Protein AF-A0A955UKP1-F1 (afdb_monomer)

Secondary structure (DSSP, 8-state):
--TTHHHHGGG----S----TT-EEEEEEEEEETTEEEEEEEEEEEEEEE--GGG-EEEEEEEETTEEEEEEEETT-TTEEEEEEEE--B-S-SB-GGGGT--GGGGPPB------TTSS-HHHHHHHHHHHTSS------------------THHHHHHHHHHHHHHHHHHHHHHHHHHHHHHHHHHHHHHHHHHHHHHHHHHHHTTS----PPP-

Radius of gyration: 32.39 Å; Cα contacts (8 Å, |Δi|>4): 202; chains: 1; bounding box: 98×54×86 Å

Foldseek 3Di:
DDPCPVVLVVLDDDQADDAAQFFWKWWFFWDDDDPDIDTDIDTAGFQAWDDDGQQTKIKGWDQDPNDIDIDIDRPSDPRTDYMDTPAHFDDPDNGRPVLVVDDDPRNDGDRPPPPCVPVDDPVNVVVVVVVVVPPPDDDDDDDDDDDDDDDDDPPVPVVVVVVVVVVVVVVVVVVVVVVVVVVVVVVVVVVVVVVVVVVVVVVVVVVVPPDDDDDDD

Structure (mmCIF, N/CA/C/O backbone):
data_AF-A0A955UKP1-F1
#
_entry.id   AF-A0A955UKP1-F1
#
loop_
_atom_site.group_PDB
_atom_site.id
_atom_site.type_symbol
_atom_site.label_atom_id
_atom_site.label_alt_id
_atom_site.label_comp_id
_atom_site.label_asym_id
_atom_site.label_entity_id
_atom_site.label_seq_id
_atom_site.pdbx_PDB_ins_code
_atom_site.Cartn_x
_atom_site.Cartn_y
_atom_site.Cartn_z
_atom_site.occupancy
_atom_site.B_iso_or_equiv
_atom_site.auth_seq_id
_atom_site.auth_comp_id
_atom_site.auth_asym_id
_atom_site.auth_atom_id
_atom_site.pdbx_PDB_model_num
ATOM 1 N N . MET A 1 1 ? -13.042 23.967 -5.871 1.00 70.56 1 MET A N 1
ATOM 2 C CA . MET A 1 1 ? -13.182 23.662 -4.432 1.00 70.56 1 MET A CA 1
ATOM 3 C C . MET A 1 1 ? -14.415 22.808 -4.249 1.00 70.56 1 MET A C 1
ATOM 5 O O . MET A 1 1 ? -15.420 23.091 -4.891 1.00 70.56 1 MET A O 1
ATOM 9 N N . ARG A 1 2 ? -14.327 21.748 -3.449 1.00 79.25 2 ARG A N 1
ATOM 10 C CA . ARG A 1 2 ? -15.505 20.997 -3.011 1.00 79.25 2 ARG A CA 1
ATOM 11 C C . ARG A 1 2 ? -16.071 21.690 -1.779 1.00 79.25 2 ARG A C 1
ATOM 13 O O . ARG A 1 2 ? -15.340 22.280 -0.990 1.00 79.25 2 ARG A O 1
ATOM 20 N N . THR A 1 3 ? -17.380 21.604 -1.612 1.00 84.94 3 THR A N 1
ATOM 21 C CA . THR A 1 3 ? -18.120 22.251 -0.521 1.00 84.94 3 THR A CA 1
ATOM 22 C C . THR A 1 3 ? -17.642 21.838 0.872 1.00 84.94 3 THR A C 1
ATOM 24 O O . THR A 1 3 ? -17.753 22.635 1.789 1.00 84.94 3 THR A O 1
ATOM 27 N N . LEU A 1 4 ? -17.065 20.642 1.035 1.00 85.69 4 LEU A N 1
ATOM 28 C CA . LEU A 1 4 ? -16.613 20.104 2.327 1.00 85.69 4 LEU A CA 1
ATOM 29 C C . LEU A 1 4 ? -15.111 20.291 2.605 1.00 85.69 4 LEU A C 1
ATOM 31 O O . LEU A 1 4 ? -14.623 19.852 3.645 1.00 85.69 4 LEU A O 1
ATOM 35 N N . ASP A 1 5 ? -14.372 20.968 1.719 1.00 85.06 5 ASP A N 1
ATOM 36 C CA . ASP A 1 5 ? -12.911 21.097 1.830 1.00 85.06 5 ASP A CA 1
ATOM 37 C C . ASP A 1 5 ? -12.463 21.762 3.149 1.00 85.06 5 ASP A C 1
ATOM 39 O O . ASP A 1 5 ? -11.354 21.511 3.616 1.00 85.06 5 ASP A O 1
ATOM 43 N N . PHE A 1 6 ? -13.289 22.624 3.753 1.00 85.00 6 PHE A N 1
ATOM 44 C CA . PHE A 1 6 ? -12.950 23.310 5.005 1.00 85.00 6 PHE A CA 1
ATOM 45 C C . PHE A 1 6 ? -12.946 22.367 6.216 1.00 85.00 6 PHE A C 1
ATOM 47 O O . PHE A 1 6 ? -12.056 22.479 7.051 1.00 85.00 6 PHE A O 1
ATOM 54 N N . VAL A 1 7 ? -13.863 21.395 6.260 1.00 87.44 7 VAL A N 1
ATOM 55 C CA . VAL A 1 7 ? -13.925 20.372 7.320 1.00 87.44 7 VAL A CA 1
ATOM 56 C C . VAL A 1 7 ? -12.880 19.284 7.083 1.00 87.44 7 VAL A C 1
ATOM 58 O O . VAL A 1 7 ? -12.210 18.829 8.006 1.00 87.44 7 VAL A O 1
ATOM 61 N N . GLU A 1 8 ? -12.692 18.869 5.825 1.00 85.75 8 GLU A N 1
ATOM 62 C CA . GLU A 1 8 ? -11.767 17.781 5.485 1.00 85.75 8 GLU A CA 1
ATOM 63 C C . GLU A 1 8 ? -10.308 18.094 5.854 1.00 85.75 8 GLU A C 1
ATOM 65 O O . GLU A 1 8 ? -9.549 17.185 6.200 1.00 85.75 8 GLU A O 1
ATOM 70 N N . LYS A 1 9 ? -9.912 19.374 5.812 1.00 84.62 9 LYS A N 1
ATOM 71 C CA . LYS A 1 9 ? -8.551 19.835 6.135 1.00 84.62 9 LYS A CA 1
ATOM 72 C C . LYS A 1 9 ? -8.111 19.505 7.555 1.00 84.62 9 LYS A C 1
ATOM 74 O O . LYS A 1 9 ? -6.939 19.196 7.740 1.00 84.62 9 LYS A O 1
ATOM 79 N N . GLU A 1 10 ? -9.020 19.527 8.523 1.00 85.69 10 GLU A N 1
ATOM 80 C CA . GLU A 1 10 ? -8.692 19.242 9.926 1.00 85.69 10 GLU A CA 1
ATOM 81 C C . GLU A 1 10 ? -8.365 17.762 10.152 1.00 85.69 10 GLU A C 1
ATOM 83 O O . GLU A 1 10 ? -7.543 17.414 10.994 1.00 85.69 10 GLU A O 1
ATOM 88 N N . SER A 1 11 ? -8.967 16.877 9.355 1.00 85.00 11 SER A N 1
ATOM 89 C CA . SER A 1 11 ? -8.776 15.424 9.453 1.00 85.00 11 SER A CA 1
ATOM 90 C C . SER A 1 11 ? -7.656 14.889 8.548 1.00 85.00 11 SER A C 1
ATOM 92 O O . SER A 1 11 ? -7.366 13.690 8.543 1.00 85.00 11 SER A O 1
ATOM 94 N N . LEU A 1 12 ? -7.029 15.751 7.742 1.00 85.94 12 LEU A N 1
ATOM 95 C CA . LEU A 1 12 ? -5.985 15.370 6.794 1.00 85.94 12 LEU A CA 1
ATOM 96 C C . LEU A 1 12 ? -4.631 15.213 7.493 1.00 85.94 12 LEU A C 1
ATOM 98 O O . LEU A 1 12 ? -3.973 16.177 7.876 1.00 85.94 12 LEU A O 1
ATOM 102 N N . ARG A 1 13 ? -4.180 13.964 7.584 1.00 84.94 13 ARG A N 1
ATOM 103 C CA . ARG A 1 13 ? -2.856 13.596 8.087 1.00 84.94 13 ARG A CA 1
ATOM 104 C C . ARG A 1 13 ? -1.781 13.704 6.994 1.00 84.94 13 ARG A C 1
ATOM 106 O O . ARG A 1 13 ? -2.052 13.423 5.828 1.00 84.94 13 ARG A O 1
ATOM 113 N N . ARG A 1 14 ? -0.555 14.101 7.367 1.00 81.81 14 ARG A N 1
ATOM 114 C CA . ARG A 1 14 ? 0.598 14.287 6.448 1.00 81.81 14 ARG A CA 1
ATOM 115 C C . ARG A 1 14 ? 1.840 13.471 6.826 1.00 81.81 14 ARG A C 1
ATOM 117 O O . ARG A 1 14 ? 2.890 13.641 6.223 1.00 81.81 14 ARG A O 1
ATOM 124 N N . ASP A 1 15 ? 1.727 12.587 7.810 1.00 86.38 15 ASP A N 1
ATOM 125 C CA . ASP A 1 15 ? 2.834 11.787 8.348 1.00 86.38 15 ASP A CA 1
ATOM 126 C C . ASP A 1 15 ? 3.187 10.554 7.496 1.00 86.38 15 ASP A C 1
ATOM 128 O O . ASP A 1 15 ? 4.206 9.900 7.716 1.00 86.38 15 ASP A O 1
ATOM 132 N N . LEU A 1 16 ? 2.351 10.217 6.514 1.00 85.50 16 LEU A N 1
ATOM 133 C CA . LEU A 1 16 ? 2.515 9.023 5.691 1.00 85.50 16 LEU A CA 1
ATOM 134 C C . LEU A 1 16 ? 3.437 9.293 4.493 1.00 85.50 16 LEU A C 1
ATOM 136 O O . LEU A 1 16 ? 3.241 10.278 3.778 1.00 85.50 16 LEU A O 1
ATOM 140 N N . PRO A 1 17 ? 4.399 8.398 4.200 1.00 89.56 17 PRO A N 1
ATOM 141 C CA . PRO A 1 17 ? 5.274 8.574 3.051 1.00 89.56 17 PRO A CA 1
ATOM 142 C C . PRO A 1 17 ? 4.494 8.439 1.734 1.00 89.56 17 PRO A C 1
ATOM 144 O O . PRO A 1 17 ? 3.533 7.667 1.649 1.00 89.56 17 PRO A O 1
ATOM 147 N N . PRO A 1 18 ? 4.933 9.110 0.657 1.00 89.94 18 PRO A N 1
ATOM 148 C CA . PRO A 1 18 ? 4.313 8.963 -0.650 1.00 89.94 18 PRO A CA 1
ATOM 149 C C . PRO A 1 18 ? 4.648 7.588 -1.251 1.00 89.94 18 PRO A C 1
ATOM 151 O O . PRO A 1 18 ? 5.722 7.377 -1.812 1.00 89.94 18 PRO A O 1
ATOM 154 N N . PHE A 1 19 ? 3.713 6.642 -1.165 1.00 92.75 19 PHE A N 1
ATOM 155 C CA . PHE A 1 19 ?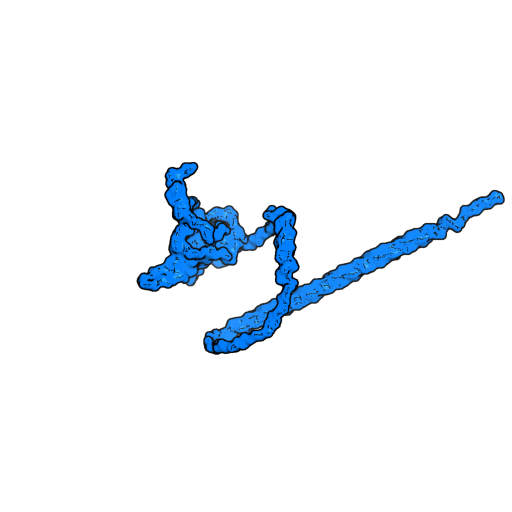 3.771 5.360 -1.883 1.00 92.75 19 PHE A CA 1
ATOM 156 C C . PHE A 1 19 ? 2.885 5.388 -3.133 1.00 92.75 19 PHE A C 1
ATOM 158 O O . PHE A 1 19 ? 2.120 6.330 -3.340 1.00 92.75 19 PHE A O 1
ATOM 165 N N . LYS A 1 20 ? 2.977 4.379 -3.998 1.00 93.00 20 LYS A N 1
ATOM 166 C CA . LYS A 1 20 ? 2.145 4.219 -5.200 1.00 93.00 20 LYS A CA 1
ATOM 167 C C . LYS A 1 20 ? 1.600 2.795 -5.306 1.00 93.00 20 LYS A C 1
ATOM 169 O O . LYS A 1 20 ? 1.971 1.889 -4.562 1.00 93.00 20 LYS A O 1
ATOM 174 N N . VAL A 1 21 ? 0.666 2.603 -6.234 1.00 94.88 21 VAL A N 1
ATOM 175 C CA . VAL A 1 21 ? 0.197 1.261 -6.601 1.00 94.88 21 VAL A CA 1
ATOM 176 C C . VAL A 1 21 ? 1.370 0.484 -7.200 1.00 94.88 21 VAL A C 1
ATOM 178 O O . VAL A 1 21 ? 2.103 1.027 -8.019 1.00 94.88 21 VAL A O 1
ATOM 181 N N . GLY A 1 22 ? 1.540 -0.771 -6.787 1.00 94.12 22 GLY A N 1
ATOM 182 C CA . GLY A 1 22 ? 2.691 -1.606 -7.137 1.00 94.12 22 GLY A CA 1
ATOM 183 C C . GLY A 1 22 ? 3.778 -1.656 -6.065 1.00 94.12 22 GLY A C 1
ATOM 184 O O . GLY A 1 22 ? 4.578 -2.590 -6.078 1.00 94.12 22 GLY A O 1
ATOM 185 N N . ASP A 1 23 ? 3.779 -0.732 -5.104 1.00 94.31 23 ASP A N 1
ATOM 186 C CA . ASP A 1 23 ? 4.733 -0.767 -3.999 1.00 94.31 23 ASP A CA 1
ATOM 187 C C . ASP A 1 23 ? 4.365 -1.845 -2.974 1.00 94.31 23 ASP A C 1
ATOM 189 O O . ASP A 1 23 ? 3.194 -2.146 -2.728 1.00 94.31 23 ASP A O 1
ATOM 193 N N . THR A 1 24 ? 5.388 -2.432 -2.358 1.00 95.19 24 THR A N 1
ATOM 194 C CA . THR A 1 24 ? 5.237 -3.318 -1.204 1.00 95.19 24 THR A CA 1
ATOM 195 C C . THR A 1 24 ? 5.382 -2.497 0.065 1.00 95.19 24 THR A C 1
ATOM 197 O O . THR A 1 24 ? 6.443 -1.923 0.322 1.00 95.19 24 THR A O 1
ATOM 200 N N . VAL A 1 25 ? 4.328 -2.471 0.871 1.00 96.19 25 VAL A N 1
ATOM 201 C CA . VAL A 1 25 ? 4.240 -1.675 2.096 1.00 96.19 25 VAL A CA 1
ATOM 202 C C . VAL A 1 25 ? 4.024 -2.569 3.311 1.00 96.19 25 VAL A C 1
ATOM 204 O O . VAL A 1 25 ? 3.369 -3.608 3.219 1.00 96.19 25 VAL A O 1
ATOM 207 N N . ALA A 1 26 ? 4.571 -2.163 4.451 1.00 96.75 26 ALA A N 1
ATOM 208 C CA . ALA A 1 26 ? 4.246 -2.696 5.765 1.00 96.75 26 ALA A CA 1
ATOM 209 C C . ALA A 1 26 ? 3.391 -1.668 6.511 1.00 96.75 26 ALA A C 1
ATOM 211 O O . ALA A 1 26 ? 3.854 -0.575 6.832 1.00 96.75 26 ALA A O 1
ATOM 212 N N . VAL A 1 27 ? 2.126 -2.011 6.744 1.00 96.62 27 VAL A N 1
ATOM 213 C CA . VAL A 1 27 ? 1.153 -1.160 7.434 1.00 96.62 27 VAL A CA 1
ATOM 214 C C . VAL A 1 27 ? 1.088 -1.580 8.896 1.00 96.62 27 VAL A C 1
ATOM 216 O O . VAL A 1 27 ? 0.760 -2.727 9.192 1.00 96.62 27 VAL A O 1
ATOM 219 N N . HIS A 1 28 ? 1.385 -0.660 9.806 1.00 96.12 28 HIS A N 1
ATOM 220 C CA . HIS A 1 28 ? 1.280 -0.863 11.247 1.00 96.12 28 HIS A CA 1
ATOM 221 C C . HIS A 1 28 ? -0.112 -0.434 11.701 1.00 96.12 28 HIS A C 1
ATOM 223 O O . HIS A 1 28 ? -0.441 0.754 11.672 1.00 96.12 28 HIS A O 1
ATOM 229 N N . VAL A 1 29 ? -0.929 -1.405 12.097 1.00 95.62 29 VAL A N 1
ATOM 230 C CA . VAL A 1 29 ? -2.324 -1.200 12.494 1.00 95.62 29 VAL A CA 1
ATOM 231 C C . VAL A 1 29 ? -2.455 -1.428 13.992 1.00 95.62 29 VAL A C 1
ATOM 233 O O . VAL A 1 29 ? -2.041 -2.472 14.492 1.00 95.62 29 VAL A O 1
ATOM 236 N N . LYS A 1 30 ? -3.054 -0.474 14.702 1.00 94.56 30 LYS A N 1
ATOM 237 C CA . LYS A 1 30 ? -3.470 -0.657 16.095 1.00 94.56 30 LYS A CA 1
ATOM 238 C C . LYS A 1 30 ? -4.705 -1.547 16.124 1.00 94.56 30 LYS A C 1
ATOM 240 O O . LYS A 1 30 ? -5.722 -1.217 15.516 1.00 94.56 30 LYS A O 1
ATOM 245 N N . VAL A 1 31 ? -4.599 -2.680 16.805 1.00 93.50 31 VAL A N 1
ATOM 246 C CA . VAL A 1 31 ? -5.701 -3.617 17.019 1.00 93.50 31 VAL A CA 1
ATOM 247 C C . VAL A 1 31 ? -5.915 -3.737 18.522 1.00 93.50 31 VAL A C 1
ATOM 249 O O . VAL A 1 31 ? -4.971 -4.015 19.263 1.00 93.50 31 VAL A O 1
ATOM 252 N N . ARG A 1 32 ? -7.154 -3.509 18.958 1.00 92.62 32 ARG A N 1
ATOM 253 C CA . ARG A 1 32 ? -7.581 -3.676 20.346 1.00 92.62 32 ARG A CA 1
ATOM 254 C C . ARG A 1 32 ? -8.296 -5.016 20.481 1.00 92.62 32 ARG A C 1
ATOM 256 O O . ARG A 1 32 ? -9.297 -5.248 19.808 1.00 92.62 32 ARG A O 1
ATOM 263 N N . GLU A 1 33 ? -7.765 -5.897 21.317 1.00 90.25 33 GLU A N 1
ATOM 264 C CA . GLU A 1 33 ? -8.335 -7.212 21.625 1.00 90.25 33 GLU A CA 1
ATOM 265 C C . GLU A 1 33 ? -8.713 -7.205 23.110 1.00 90.25 33 GLU A C 1
ATOM 267 O O . GLU A 1 33 ? -7.864 -7.389 23.983 1.00 90.25 33 GLU A O 1
ATOM 272 N N . GLY A 1 34 ? -9.982 -6.897 23.398 1.00 91.88 34 GLY A N 1
ATOM 273 C CA . GLY A 1 34 ? -10.459 -6.646 24.761 1.00 91.88 34 GLY A CA 1
ATOM 274 C C . GLY A 1 34 ? -9.817 -5.393 25.367 1.00 91.88 34 GLY A C 1
ATOM 275 O O . GLY A 1 34 ? -9.965 -4.287 24.835 1.00 91.88 34 GLY A O 1
ATOM 276 N N . ASP A 1 35 ? -9.073 -5.581 26.456 1.00 92.69 35 ASP A N 1
ATOM 277 C CA . ASP A 1 35 ? -8.411 -4.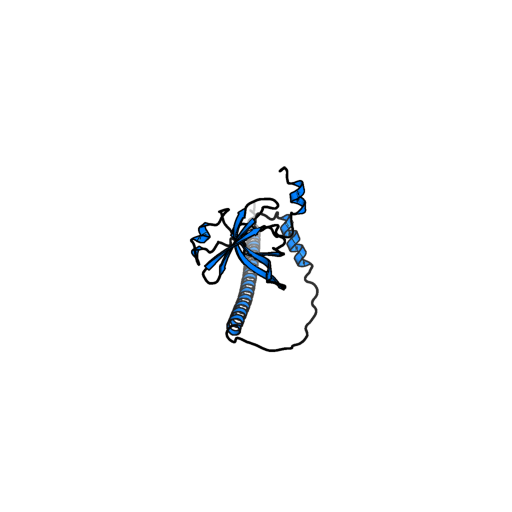497 27.195 1.00 92.69 35 ASP A CA 1
ATOM 278 C C . ASP A 1 35 ? -6.964 -4.241 26.755 1.00 92.69 35 ASP A C 1
ATOM 280 O O . ASP A 1 35 ? -6.357 -3.259 27.175 1.00 92.69 35 ASP A O 1
ATOM 284 N N . LYS A 1 36 ? -6.390 -5.099 25.898 1.00 93.44 36 LYS A N 1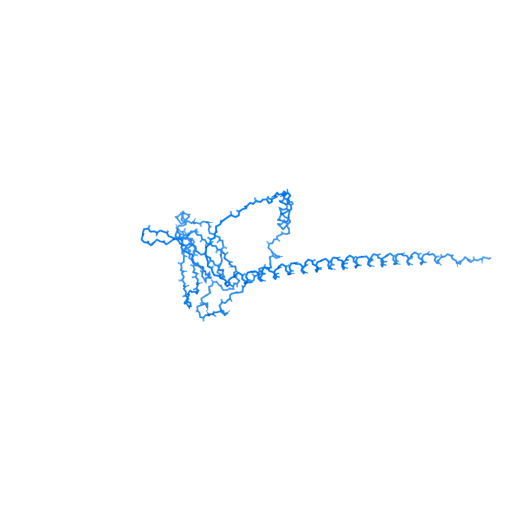
ATOM 285 C CA . LYS A 1 36 ? -5.013 -4.940 25.409 1.00 93.44 36 LYS A CA 1
ATOM 286 C C . LYS A 1 36 ? -4.982 -4.375 23.996 1.00 93.44 36 LYS A C 1
ATOM 288 O O . LYS A 1 36 ? -5.687 -4.832 23.096 1.00 93.44 36 LYS A O 1
ATOM 293 N N . GLU A 1 37 ? -4.088 -3.415 23.791 1.00 93.69 37 GLU A N 1
ATOM 294 C CA . GLU A 1 37 ? -3.770 -2.870 22.476 1.00 93.69 37 GLU A CA 1
ATOM 295 C C . GLU A 1 37 ? -2.435 -3.429 21.986 1.00 93.69 37 GLU A C 1
ATOM 297 O O . GLU A 1 37 ? -1.452 -3.492 22.726 1.00 93.69 37 GLU A O 1
ATOM 302 N N . ARG A 1 38 ? -2.395 -3.842 20.717 1.00 94.19 38 ARG A N 1
ATOM 303 C CA . ARG A 1 38 ? -1.168 -4.281 20.048 1.00 94.19 38 ARG A CA 1
ATOM 304 C C . ARG A 1 38 ? -1.069 -3.707 18.646 1.00 94.19 38 ARG A C 1
ATOM 306 O O . ARG A 1 38 ? -2.071 -3.413 17.995 1.00 94.19 38 ARG A O 1
ATOM 313 N N . ILE A 1 39 ? 0.159 -3.594 18.155 1.00 94.62 39 ILE A N 1
ATOM 314 C CA . ILE A 1 39 ? 0.425 -3.174 16.781 1.00 94.62 39 ILE A CA 1
ATOM 315 C C . ILE A 1 39 ? 0.586 -4.425 15.920 1.00 94.62 39 ILE A C 1
ATOM 317 O O . ILE A 1 39 ? 1.563 -5.161 16.041 1.00 94.62 39 ILE A O 1
ATOM 321 N N . GLN A 1 40 ? -0.374 -4.666 15.033 1.00 95.00 40 GLN A N 1
ATOM 322 C CA . GLN A 1 40 ? -0.288 -5.719 14.032 1.00 95.00 40 GLN A CA 1
ATOM 323 C C . GLN A 1 40 ? 0.300 -5.155 12.739 1.00 95.00 40 GLN A C 1
ATOM 325 O O . GLN A 1 40 ? -0.199 -4.176 12.184 1.00 95.00 40 GLN A O 1
ATOM 330 N N . VAL A 1 41 ? 1.338 -5.809 12.221 1.00 96.06 41 VAL A N 1
ATOM 331 C CA . VAL A 1 41 ? 1.961 -5.421 10.953 1.00 96.06 41 VAL A CA 1
ATOM 332 C C . VAL A 1 41 ? 1.354 -6.220 9.802 1.00 96.06 41 VAL A C 1
ATOM 334 O O . VAL A 1 41 ? 1.440 -7.448 9.751 1.00 96.06 41 VAL A O 1
ATOM 337 N N . PHE A 1 42 ? 0.764 -5.515 8.841 1.00 97.00 42 PHE A N 1
ATOM 338 C CA . PHE A 1 42 ? 0.255 -6.080 7.598 1.00 97.00 42 PHE A CA 1
ATOM 339 C C . PHE A 1 42 ? 1.170 -5.694 6.432 1.00 97.00 42 PHE A C 1
ATOM 341 O O . PHE A 1 42 ? 1.115 -4.577 5.920 1.00 97.00 42 PHE A O 1
ATOM 348 N N . GLN A 1 43 ? 2.027 -6.626 6.016 1.00 96.38 43 GLN A N 1
ATOM 349 C CA . GLN A 1 43 ? 2.957 -6.427 4.903 1.00 96.38 43 GLN A CA 1
ATOM 350 C C . GLN A 1 43 ? 2.426 -7.041 3.608 1.00 96.38 43 GLN A C 1
ATOM 352 O O . GLN A 1 43 ? 2.180 -8.244 3.558 1.00 96.38 43 GLN A O 1
ATOM 357 N N . GLY A 1 44 ? 2.319 -6.249 2.542 1.00 95.56 44 GLY A N 1
ATOM 358 C CA . GLY A 1 44 ? 1.881 -6.740 1.238 1.00 95.56 44 GLY A CA 1
ATOM 359 C C . GLY A 1 44 ? 1.997 -5.712 0.116 1.00 95.56 44 GLY A C 1
ATOM 360 O O . GLY A 1 44 ? 2.534 -4.623 0.294 1.00 95.56 44 GLY A O 1
ATOM 361 N N . LEU A 1 45 ? 1.491 -6.081 -1.057 1.00 95.69 45 LEU A N 1
ATOM 362 C CA . LEU A 1 45 ? 1.488 -5.255 -2.262 1.00 95.69 45 LEU A CA 1
ATOM 363 C C . LEU A 1 45 ? 0.277 -4.328 -2.298 1.00 95.69 45 LEU A C 1
ATOM 365 O O . LEU A 1 45 ? -0.856 -4.779 -2.134 1.00 95.69 45 LEU A O 1
ATOM 369 N N . VAL A 1 46 ? 0.495 -3.048 -2.587 1.00 96.94 46 VAL A N 1
ATOM 370 C CA . VAL A 1 46 ? -0.589 -2.094 -2.837 1.00 96.94 46 VAL A CA 1
ATOM 371 C C . VAL A 1 46 ? -1.164 -2.355 -4.227 1.00 96.94 46 VAL A C 1
ATOM 373 O O . VAL A 1 46 ? -0.517 -2.090 -5.238 1.00 96.94 46 VAL A O 1
ATOM 376 N N . ILE A 1 47 ? -2.398 -2.855 -4.293 1.00 96.88 47 ILE A N 1
ATOM 377 C CA . ILE A 1 47 ? -3.062 -3.197 -5.564 1.00 96.88 47 ILE A CA 1
ATOM 378 C C . ILE A 1 47 ? -3.943 -2.071 -6.102 1.00 96.88 47 ILE A C 1
ATOM 380 O O . ILE A 1 47 ? -4.259 -2.039 -7.292 1.00 96.88 47 ILE A O 1
ATOM 384 N N . ARG A 1 48 ? -4.382 -1.165 -5.227 1.00 96.50 48 ARG A N 1
ATOM 385 C CA . ARG A 1 48 ? -5.308 -0.082 -5.556 1.00 96.50 48 ARG A CA 1
ATOM 386 C C . ARG A 1 48 ? -5.117 1.061 -4.577 1.00 96.50 48 ARG A C 1
ATOM 388 O O . ARG A 1 48 ? -5.001 0.826 -3.379 1.00 96.50 48 ARG A O 1
ATOM 395 N N . ARG A 1 49 ? -5.226 2.283 -5.090 1.00 95.38 49 ARG A N 1
ATOM 396 C CA . ARG A 1 49 ? -5.565 3.470 -4.306 1.00 95.38 49 ARG A CA 1
ATOM 397 C C . ARG A 1 49 ? -6.761 4.170 -4.951 1.00 95.38 49 ARG A C 1
ATOM 399 O O . ARG A 1 49 ? -6.894 4.152 -6.176 1.00 95.38 49 ARG A O 1
ATOM 406 N N . ARG A 1 50 ? -7.705 4.658 -4.150 1.00 94.00 50 ARG A N 1
ATOM 407 C CA . ARG A 1 50 ? -8.946 5.301 -4.615 1.00 94.00 50 ARG A CA 1
ATOM 408 C C . ARG A 1 50 ? -9.312 6.456 -3.695 1.00 94.00 50 ARG A C 1
ATOM 410 O O . ARG A 1 50 ? -9.003 6.412 -2.511 1.00 94.00 50 ARG A O 1
ATOM 417 N N . GLY A 1 51 ? -10.108 7.376 -4.222 1.00 89.81 51 GLY A N 1
ATOM 418 C CA . GLY A 1 51 ? -10.606 8.509 -3.455 1.00 89.81 51 GLY A CA 1
ATOM 419 C C . GLY A 1 51 ? -9.598 9.649 -3.398 1.00 89.81 51 GLY A C 1
ATOM 420 O O . GLY A 1 51 ? -8.552 9.606 -4.041 1.00 89.81 51 GLY A O 1
ATOM 421 N N . ALA A 1 52 ? -9.979 10.680 -2.663 1.00 86.69 52 ALA A N 1
ATOM 422 C CA . ALA A 1 52 ? -9.200 11.878 -2.401 1.00 86.69 52 ALA A CA 1
ATOM 423 C C . ALA A 1 52 ? -9.664 12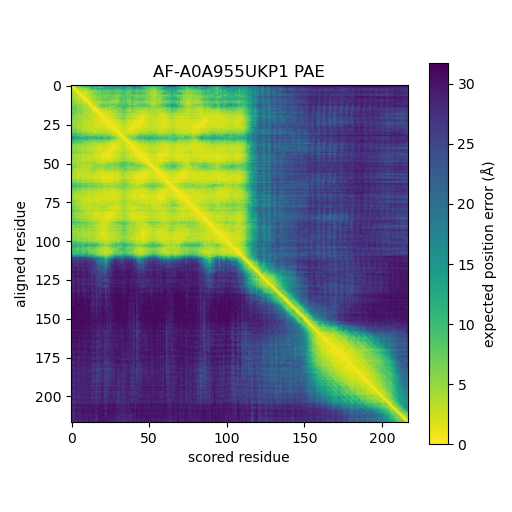.453 -1.055 1.00 86.69 52 ALA A C 1
ATOM 425 O O . ALA A 1 52 ? -10.771 12.134 -0.614 1.00 86.69 52 ALA A O 1
ATOM 426 N N . GLY A 1 53 ? -8.844 13.303 -0.438 1.00 86.94 53 GLY A N 1
ATOM 427 C CA . GLY A 1 53 ? -9.174 13.911 0.851 1.00 86.94 53 GLY A CA 1
ATOM 428 C C . GLY A 1 53 ? -9.252 12.867 1.965 1.00 86.94 53 GLY A C 1
ATOM 429 O O . GLY A 1 53 ? -8.453 11.930 2.014 1.00 86.94 53 GLY A O 1
ATOM 430 N N . VAL A 1 54 ? -10.240 12.997 2.845 1.00 89.31 54 VAL A N 1
ATOM 431 C CA . VAL A 1 54 ? -10.438 12.082 3.986 1.00 89.31 54 VAL A CA 1
ATOM 432 C C . VAL A 1 54 ? -10.902 10.689 3.536 1.00 89.31 54 VAL A C 1
ATOM 434 O O . VAL A 1 54 ? -10.558 9.681 4.150 1.00 89.31 54 VAL A O 1
ATOM 437 N N . GLY A 1 55 ? -11.622 10.610 2.412 1.00 89.81 55 GLY A N 1
ATOM 438 C CA . GLY A 1 55 ? -12.124 9.358 1.835 1.00 89.81 55 GLY A CA 1
ATOM 439 C C . GLY A 1 55 ? -11.096 8.566 1.017 1.00 89.81 55 GLY A C 1
ATOM 440 O O . GLY A 1 55 ? -11.465 7.611 0.323 1.00 89.81 55 GLY A O 1
ATOM 441 N N . GLU A 1 56 ? -9.821 8.964 1.027 1.00 93.00 56 GLU A N 1
ATOM 442 C CA . GLU A 1 56 ? -8.773 8.215 0.342 1.00 93.00 56 GLU A CA 1
ATOM 443 C C . GLU A 1 56 ? -8.527 6.867 1.033 1.00 93.00 56 GLU A C 1
ATOM 445 O O . GLU A 1 56 ? -8.331 6.774 2.244 1.00 93.00 56 GLU A O 1
ATOM 450 N N . THR A 1 57 ? -8.534 5.794 0.244 1.0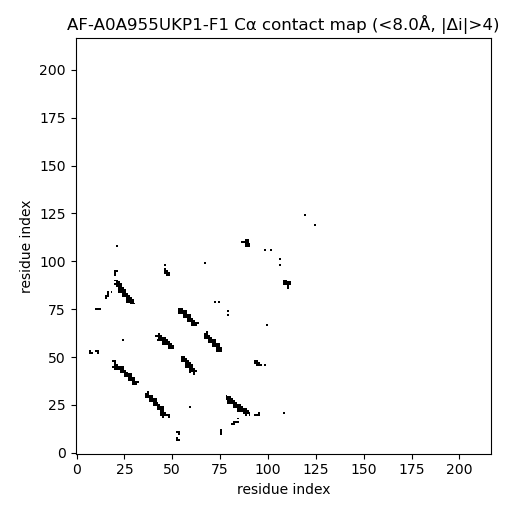0 95.50 57 THR A N 1
ATOM 451 C CA . THR A 1 57 ? -8.284 4.433 0.725 1.00 95.50 57 THR A CA 1
ATOM 452 C C . THR A 1 57 ? -7.314 3.711 -0.198 1.00 95.50 57 THR A C 1
ATOM 454 O O . THR A 1 57 ? -7.294 3.921 -1.417 1.00 95.50 57 THR A O 1
ATOM 457 N N . PHE A 1 58 ? -6.530 2.804 0.372 1.00 96.50 58 PHE A N 1
ATOM 458 C CA . PHE A 1 58 ? -5.637 1.919 -0.359 1.00 96.50 58 PHE A CA 1
ATOM 459 C C . PHE A 1 58 ? -5.879 0.464 0.033 1.00 96.50 58 PHE A C 1
ATOM 461 O O . PHE A 1 58 ? -6.301 0.149 1.143 1.00 96.50 58 PHE A O 1
ATOM 468 N N . THR A 1 59 ? -5.651 -0.443 -0.909 1.00 97.69 59 THR A N 1
ATOM 469 C CA . THR A 1 59 ? -5.849 -1.879 -0.710 1.00 97.69 59 THR A CA 1
ATOM 470 C C . THR A 1 59 ? -4.509 -2.580 -0.775 1.00 97.69 59 THR A C 1
ATOM 472 O O . THR A 1 59 ? -3.797 -2.457 -1.775 1.00 97.69 59 THR A O 1
ATOM 475 N N . VAL A 1 60 ? -4.190 -3.331 0.275 1.00 97.25 60 VAL A N 1
ATOM 476 C CA . VAL A 1 60 ? -2.966 -4.124 0.376 1.00 97.25 60 VAL A CA 1
ATOM 477 C C . VAL A 1 60 ? -3.325 -5.600 0.273 1.00 97.25 60 VAL A C 1
ATOM 479 O O . VAL A 1 60 ? -4.210 -6.084 0.978 1.00 97.25 60 VAL A O 1
ATOM 482 N N . ARG A 1 61 ? -2.628 -6.319 -0.606 1.00 95.62 61 ARG A N 1
ATOM 483 C CA . ARG A 1 61 ? -2.771 -7.759 -0.832 1.00 95.62 61 ARG A CA 1
ATOM 484 C C . ARG A 1 61 ? -1.530 -8.488 -0.330 1.00 95.62 61 ARG A C 1
ATOM 486 O O . ARG A 1 61 ? -0.411 -8.157 -0.719 1.00 95.62 61 ARG A O 1
ATOM 493 N N . LYS A 1 62 ? -1.730 -9.512 0.495 1.00 94.94 62 LYS A N 1
ATOM 494 C CA . LYS A 1 62 ? -0.692 -10.435 0.972 1.00 94.94 62 LYS A CA 1
ATOM 495 C C . LYS A 1 62 ? -1.169 -11.867 0.756 1.00 94.94 62 LYS A C 1
ATOM 497 O O . LYS A 1 62 ? -2.353 -12.147 0.886 1.00 94.94 62 LYS A O 1
ATOM 502 N N . ILE A 1 63 ? -0.254 -12.785 0.471 1.00 94.06 63 ILE A N 1
ATOM 503 C CA . ILE A 1 63 ? -0.526 -14.221 0.594 1.00 94.06 63 ILE A CA 1
ATOM 504 C C . ILE A 1 63 ? -0.113 -14.635 2.009 1.00 94.06 63 ILE A C 1
ATOM 506 O O . ILE A 1 63 ? 1.054 -14.496 2.376 1.00 94.06 63 ILE A O 1
ATOM 510 N N . SER A 1 64 ? -1.067 -15.090 2.816 1.00 91.81 64 SER A N 1
ATOM 511 C CA . SER A 1 64 ? -0.824 -15.605 4.164 1.00 91.81 64 SER A CA 1
ATOM 512 C C . SER A 1 64 ? -1.283 -17.052 4.210 1.00 91.81 64 SER A C 1
ATOM 514 O O . SER A 1 64 ? -2.426 -17.335 3.869 1.00 91.81 64 SER A O 1
ATOM 516 N N . SER A 1 65 ? -0.395 -17.968 4.597 1.00 91.94 65 SER A N 1
ATOM 517 C CA . SER A 1 65 ? -0.722 -19.399 4.717 1.00 91.94 65 SER A CA 1
ATOM 518 C C . SER A 1 65 ? -1.370 -19.995 3.454 1.00 91.94 65 SER A C 1
ATOM 520 O O . SER A 1 65 ? -2.320 -20.761 3.534 1.00 91.94 65 SER A O 1
ATOM 522 N N . GLY A 1 66 ? -0.893 -19.594 2.269 1.00 90.81 66 GLY A N 1
ATOM 523 C CA . GLY A 1 66 ? -1.421 -20.055 0.977 1.00 90.81 66 GLY A CA 1
ATOM 524 C C . GLY A 1 66 ? -2.708 -19.366 0.505 1.00 90.81 66 GLY A C 1
ATOM 525 O O . GLY A 1 66 ? -3.058 -19.496 -0.665 1.00 90.81 66 GLY A O 1
ATOM 526 N N . VAL A 1 67 ? -3.365 -18.567 1.350 1.00 93.75 67 VAL A N 1
ATOM 527 C CA . VAL A 1 67 ? -4.598 -17.839 1.012 1.00 93.75 67 VAL A CA 1
ATOM 528 C C . VAL A 1 67 ? -4.294 -16.365 0.733 1.00 93.75 67 VAL A C 1
ATOM 530 O O . VAL A 1 67 ? -3.537 -15.709 1.454 1.00 93.75 67 VAL A O 1
ATOM 533 N N . GLY A 1 68 ? -4.875 -15.820 -0.339 1.00 93.94 68 GLY A N 1
ATOM 534 C CA . GLY A 1 68 ? -4.774 -14.399 -0.669 1.00 93.94 68 GLY A CA 1
ATOM 535 C C . GLY A 1 68 ? -5.669 -13.5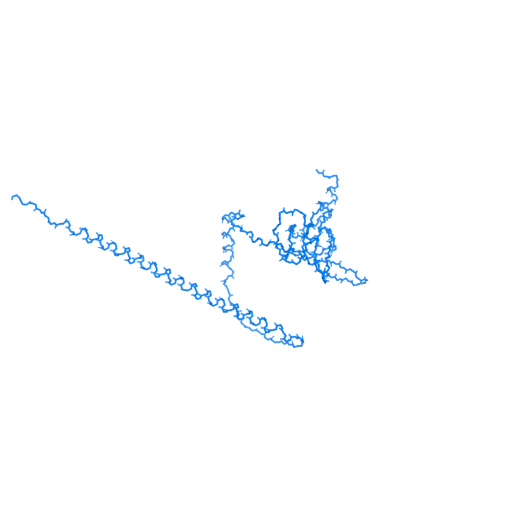55 0.236 1.00 93.94 68 GLY A C 1
ATOM 536 O O . GLY A 1 68 ? -6.888 -13.622 0.129 1.00 93.94 68 GLY A O 1
ATOM 537 N N . VAL A 1 69 ? -5.066 -12.731 1.088 1.00 96.19 69 VAL A N 1
ATOM 538 C CA . VAL A 1 69 ? -5.760 -11.807 1.990 1.00 96.19 69 VAL A CA 1
ATOM 539 C C . VAL A 1 69 ? -5.620 -10.386 1.456 1.00 96.19 69 VAL A C 1
ATOM 541 O O . VAL A 1 69 ? -4.511 -9.888 1.246 1.00 96.19 69 VAL A O 1
ATO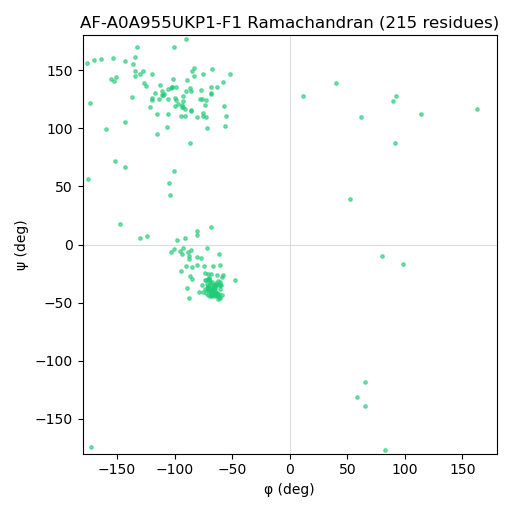M 544 N N . GLU A 1 70 ? -6.752 -9.716 1.264 1.00 96.19 70 GLU A N 1
ATOM 545 C CA . GLU A 1 70 ? -6.812 -8.297 0.922 1.00 96.19 70 GLU A CA 1
ATOM 546 C C . GLU A 1 70 ? -7.392 -7.510 2.093 1.00 96.19 70 GLU A C 1
ATOM 548 O O . GLU A 1 70 ? -8.421 -7.882 2.652 1.00 96.19 70 GLU A O 1
ATOM 553 N N . ARG A 1 71 ? -6.736 -6.408 2.459 1.00 96.38 71 ARG A N 1
ATOM 554 C CA . ARG A 1 71 ? -7.258 -5.454 3.440 1.00 96.38 71 ARG A CA 1
ATOM 555 C C . ARG A 1 71 ? -7.303 -4.061 2.835 1.00 96.38 71 ARG A C 1
ATOM 557 O O . ARG A 1 71 ? -6.370 -3.636 2.152 1.00 96.38 71 ARG A O 1
ATOM 564 N N . VAL A 1 72 ? -8.411 -3.367 3.075 1.00 96.62 72 VAL A N 1
ATOM 565 C CA . VAL A 1 72 ? -8.613 -1.977 2.667 1.00 96.62 72 VAL A CA 1
ATOM 566 C C . VAL A 1 72 ? -8.361 -1.094 3.877 1.00 96.62 72 VAL A C 1
ATOM 568 O O . VAL A 1 72 ? -8.972 -1.293 4.923 1.00 96.62 72 VAL A O 1
ATOM 571 N N . PHE A 1 73 ? -7.473 -0.122 3.721 1.00 95.75 73 PHE A N 1
ATOM 572 C CA . PHE A 1 73 ? -7.127 0.840 4.754 1.00 95.75 73 PHE A CA 1
ATOM 573 C C . PHE A 1 73 ? -7.506 2.245 4.284 1.00 95.75 73 PHE A C 1
ATOM 575 O O . PHE A 1 73 ? -7.141 2.626 3.166 1.00 95.75 73 PHE A O 1
ATOM 582 N N . PRO A 1 74 ? -8.222 3.033 5.099 1.00 94.31 74 PRO A N 1
ATOM 583 C CA . PRO A 1 74 ? -8.298 4.470 4.898 1.00 94.31 74 PRO A CA 1
ATOM 584 C C . PRO A 1 74 ? -6.936 5.088 5.188 1.00 94.31 74 PRO A C 1
ATOM 586 O O . PRO A 1 74 ? -6.343 4.809 6.230 1.00 94.31 74 PRO A O 1
ATOM 589 N N . THR A 1 75 ? -6.446 5.917 4.270 1.00 92.69 75 THR A N 1
ATOM 590 C CA . THR A 1 75 ? -5.130 6.554 4.394 1.00 92.69 75 THR A CA 1
ATOM 591 C C . THR A 1 75 ? -5.083 7.427 5.649 1.00 92.69 75 THR A C 1
ATOM 593 O O . THR A 1 75 ? -4.116 7.379 6.395 1.00 92.69 75 THR A O 1
ATOM 596 N N . GLN A 1 76 ? -6.186 8.119 5.952 1.00 92.38 76 GLN A N 1
ATOM 597 C CA . GLN A 1 76 ? -6.258 9.119 7.022 1.00 92.38 76 GLN A CA 1
ATOM 598 C C . GLN A 1 76 ? -6.700 8.515 8.371 1.00 92.38 76 GLN A C 1
ATOM 600 O O . GLN A 1 76 ? -6.912 9.237 9.340 1.00 92.38 76 GLN A O 1
ATOM 605 N N . SER A 1 77 ? -6.848 7.186 8.464 1.00 92.12 77 SER A N 1
ATOM 606 C CA . SER A 1 77 ? -7.354 6.532 9.677 1.00 92.12 77 SER A CA 1
ATOM 607 C C . SER A 1 77 ? -6.362 6.628 10.849 1.00 92.12 77 SER A C 1
ATOM 609 O O . SER A 1 77 ? -5.182 6.315 10.666 1.00 92.12 77 SER A O 1
ATOM 611 N N . PRO A 1 78 ? -6.811 6.954 12.078 1.00 90.62 78 PRO A N 1
ATOM 612 C CA . PRO A 1 78 ? -5.966 6.933 13.279 1.00 90.62 78 PRO A CA 1
ATOM 613 C C . PRO A 1 78 ? -5.518 5.518 13.676 1.00 90.62 78 PRO A C 1
ATOM 615 O O . PRO A 1 78 ? -4.538 5.351 14.401 1.00 90.62 78 PRO A O 1
ATOM 618 N N . LEU A 1 79 ? -6.205 4.484 13.176 1.00 92.31 79 LEU A N 1
ATOM 619 C CA . LEU A 1 79 ? -5.835 3.086 13.407 1.00 92.31 79 LEU A CA 1
ATOM 620 C C . LEU A 1 79 ? -4.519 2.723 12.706 1.00 92.31 79 LEU A C 1
ATOM 622 O O . LEU A 1 79 ? -3.813 1.814 13.146 1.00 92.31 79 LEU A O 1
ATOM 626 N N . VAL A 1 80 ? -4.171 3.432 11.628 1.00 93.25 80 VAL A N 1
ATOM 627 C CA . VAL A 1 80 ? -2.887 3.279 10.943 1.00 93.25 80 VAL A CA 1
ATOM 628 C C . VAL A 1 80 ? -1.863 4.168 11.643 1.00 93.25 80 VAL A C 1
ATOM 630 O O . VAL A 1 80 ? -1.970 5.394 11.654 1.00 93.25 80 VAL A O 1
ATOM 633 N N . THR A 1 81 ? -0.867 3.532 12.256 1.00 92.06 81 THR A N 1
ATOM 634 C CA . THR A 1 81 ? 0.188 4.231 13.005 1.00 92.06 81 THR A CA 1
ATOM 635 C C . THR A 1 81 ? 1.335 4.641 12.099 1.00 92.06 81 THR A C 1
ATOM 637 O O . THR A 1 81 ? 1.807 5.765 12.177 1.00 92.06 81 THR A O 1
ATOM 640 N N . LYS A 1 82 ? 1.789 3.721 11.244 1.00 92.12 82 LYS A N 1
ATOM 641 C CA . LYS A 1 82 ? 2.940 3.921 10.362 1.00 92.12 82 LYS A CA 1
ATOM 642 C C . LYS A 1 82 ? 2.770 3.093 9.098 1.00 92.12 82 LYS A C 1
ATOM 644 O O . LYS A 1 82 ? 2.273 1.965 9.152 1.00 92.12 82 LYS A O 1
ATOM 649 N N . VAL A 1 83 ? 3.219 3.632 7.971 1.00 94.12 83 VAL A N 1
ATOM 650 C CA . VAL A 1 83 ? 3.349 2.888 6.716 1.00 94.12 83 VAL A CA 1
ATOM 651 C C . VAL A 1 83 ? 4.804 2.944 6.283 1.00 94.12 83 VAL A C 1
ATOM 653 O O . VAL A 1 83 ? 5.338 4.017 6.035 1.00 94.12 83 VAL A O 1
ATOM 656 N N . GLU A 1 84 ? 5.448 1.786 6.192 1.00 94.31 84 GLU A N 1
ATOM 657 C CA . GLU A 1 84 ? 6.825 1.665 5.714 1.00 94.31 84 GLU A CA 1
ATOM 658 C C . GLU A 1 84 ? 6.849 1.084 4.305 1.00 94.31 84 GLU A C 1
ATOM 660 O O . GLU A 1 84 ? 6.212 0.066 4.029 1.00 94.31 84 GLU A O 1
ATOM 665 N N . ILE A 1 85 ? 7.631 1.685 3.411 1.00 94.81 85 ILE A N 1
ATOM 666 C CA . ILE A 1 85 ? 7.844 1.148 2.066 1.00 94.81 85 ILE A CA 1
ATOM 667 C C . ILE A 1 85 ? 8.987 0.132 2.146 1.00 94.81 85 ILE A C 1
ATOM 669 O O . ILE A 1 85 ? 10.119 0.493 2.449 1.00 94.81 85 ILE A O 1
ATOM 673 N N . LYS A 1 86 ? 8.697 -1.145 1.878 1.00 94.19 86 LYS A N 1
ATOM 674 C CA . LYS A 1 86 ? 9.701 -2.226 1.881 1.00 94.19 86 LYS A CA 1
ATOM 675 C C . LYS A 1 86 ? 10.357 -2.402 0.515 1.00 94.19 86 LYS A C 1
ATOM 677 O O . LYS A 1 86 ? 11.541 -2.703 0.439 1.00 94.19 86 LYS A O 1
ATOM 682 N N . ALA A 1 87 ? 9.589 -2.243 -0.559 1.00 91.44 87 ALA A N 1
ATOM 683 C CA . ALA A 1 87 ? 10.096 -2.311 -1.924 1.00 91.44 87 ALA A CA 1
ATOM 684 C C . ALA A 1 87 ? 9.228 -1.461 -2.851 1.00 91.44 87 ALA A C 1
ATOM 686 O O . ALA A 1 87 ? 8.002 -1.474 -2.728 1.00 91.44 87 ALA A O 1
ATOM 687 N N . ARG A 1 88 ? 9.855 -0.762 -3.800 1.00 91.31 88 ARG A N 1
ATOM 688 C CA . ARG A 1 88 ? 9.138 -0.041 -4.857 1.00 91.31 88 ARG A CA 1
ATOM 689 C C . ARG A 1 88 ? 8.933 -0.945 -6.066 1.00 91.31 88 ARG A C 1
ATOM 691 O O . ARG A 1 88 ? 9.870 -1.612 -6.508 1.00 91.31 88 ARG A O 1
ATOM 698 N N . GLY A 1 89 ? 7.712 -0.981 -6.584 1.00 88.50 89 GLY A N 1
ATOM 699 C CA . GLY A 1 89 ? 7.356 -1.794 -7.745 1.00 88.50 89 GLY A CA 1
ATOM 700 C C . GLY A 1 89 ? 7.019 -0.919 -8.941 1.00 88.50 89 GLY A C 1
ATOM 701 O O . GLY A 1 89 ? 6.305 0.072 -8.813 1.00 88.50 89 GLY A 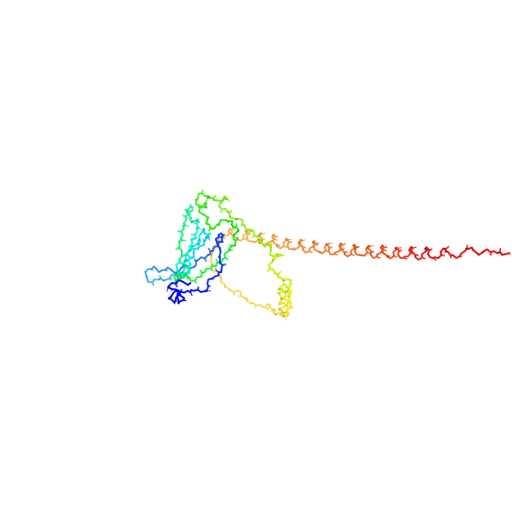O 1
ATOM 702 N N . TYR A 1 90 ? 7.509 -1.287 -10.126 1.00 89.38 90 TYR A N 1
ATOM 703 C CA . TYR A 1 90 ? 7.124 -0.602 -11.355 1.00 89.38 90 TYR A CA 1
ATOM 704 C C . TYR A 1 90 ? 5.941 -1.320 -12.002 1.00 89.38 90 TYR A C 1
ATOM 706 O O . TYR A 1 90 ? 6.033 -2.482 -12.403 1.00 89.38 90 TYR A O 1
ATOM 714 N N . VAL A 1 91 ? 4.824 -0.608 -12.128 1.00 91.75 91 VAL A N 1
ATOM 715 C CA . VAL A 1 91 ? 3.615 -1.091 -12.795 1.00 91.75 91 VAL A CA 1
ATOM 716 C C . VAL A 1 91 ? 3.065 -0.027 -13.727 1.00 91.75 91 VAL A C 1
ATOM 718 O O . VAL A 1 91 ? 3.126 1.166 -13.444 1.00 91.75 91 VAL A O 1
ATOM 721 N N . ARG A 1 92 ? 2.505 -0.472 -14.853 1.00 90.75 92 ARG A N 1
ATOM 722 C CA . ARG A 1 92 ? 1.848 0.414 -15.826 1.00 90.75 92 ARG A CA 1
ATOM 723 C C . ARG A 1 92 ? 0.374 0.662 -15.501 1.00 90.75 92 ARG A C 1
ATOM 725 O O . ARG A 1 92 ? -0.177 1.684 -15.884 1.00 90.75 92 ARG A O 1
ATOM 732 N N . ARG A 1 93 ? -0.281 -0.278 -14.811 1.00 92.75 93 ARG A N 1
ATOM 733 C CA . ARG A 1 93 ? -1.711 -0.187 -14.480 1.00 92.75 93 ARG A CA 1
ATOM 734 C C . ARG A 1 93 ? -1.915 0.527 -13.146 1.00 92.75 93 ARG A C 1
ATOM 736 O O . ARG A 1 93 ? -1.205 0.254 -12.185 1.00 92.75 93 ARG A O 1
ATOM 743 N N . SER A 1 94 ? -2.954 1.357 -13.065 1.00 92.69 94 SER A N 1
ATOM 744 C CA . SER A 1 94 ? -3.373 2.039 -11.830 1.00 92.69 94 SER A CA 1
ATOM 745 C C . SER A 1 94 ? -4.080 1.120 -10.826 1.00 92.69 94 SER A C 1
ATOM 747 O 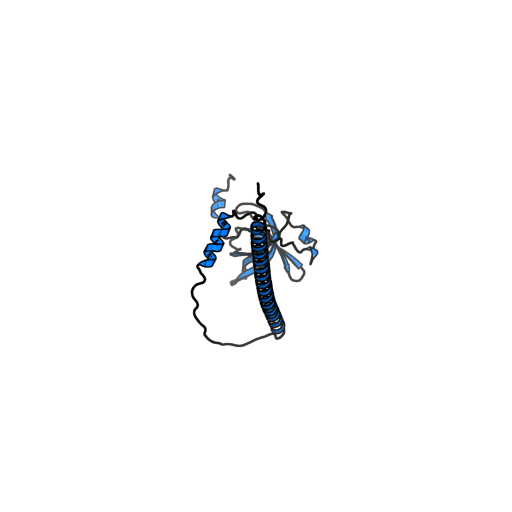O . SER A 1 94 ? -4.202 1.462 -9.652 1.00 92.69 94 SER A O 1
ATOM 749 N N . ARG A 1 95 ? -4.574 -0.043 -11.276 1.00 95.06 95 ARG A N 1
ATOM 750 C CA . ARG A 1 95 ? -5.225 -1.064 -10.443 1.00 95.06 95 ARG A CA 1
ATOM 751 C C . ARG A 1 95 ? -4.731 -2.450 -10.845 1.00 95.06 95 ARG A C 1
ATOM 753 O O . ARG A 1 95 ? -4.799 -2.823 -12.015 1.00 95.06 95 ARG A O 1
ATOM 760 N N . LEU A 1 96 ? -4.257 -3.221 -9.872 1.00 95.12 96 LEU A N 1
ATOM 761 C CA . LEU A 1 96 ? -3.611 -4.521 -10.078 1.00 95.12 96 LEU A CA 1
ATOM 762 C C . LEU A 1 96 ? -4.538 -5.692 -9.728 1.00 95.12 96 LEU A C 1
ATOM 764 O O . LEU A 1 96 ? -4.119 -6.655 -9.093 1.00 95.12 96 LEU A O 1
ATOM 768 N N . TYR A 1 97 ? -5.809 -5.625 -10.131 1.00 96.31 97 TYR A N 1
ATOM 769 C CA . TYR A 1 97 ? -6.782 -6.687 -9.831 1.00 96.31 97 TYR A CA 1
ATOM 770 C C . TYR A 1 97 ? -6.425 -8.031 -10.464 1.00 96.31 97 TYR A C 1
ATOM 772 O O . TYR A 1 97 ? -6.740 -9.068 -9.897 1.00 96.31 97 TYR A O 1
ATOM 780 N N . TYR A 1 98 ? -5.684 -8.013 -11.572 1.00 94.38 98 TYR A N 1
ATOM 781 C CA . TYR A 1 98 ? -5.180 -9.218 -12.229 1.00 94.38 98 TYR A CA 1
ATOM 782 C C . TYR A 1 98 ? -4.242 -10.054 -11.332 1.00 94.38 98 TYR A C 1
ATOM 784 O O . TYR A 1 98 ? -4.020 -11.227 -11.601 1.00 94.38 98 TYR A O 1
ATOM 792 N N . LEU A 1 99 ? -3.697 -9.487 -10.245 1.00 93.44 99 LEU A N 1
ATOM 793 C CA . LEU A 1 99 ? -2.912 -10.236 -9.253 1.00 93.44 99 LEU A CA 1
ATOM 794 C C . LEU A 1 99 ? -3.771 -11.169 -8.379 1.00 93.44 99 LEU A C 1
ATOM 796 O O . LEU A 1 99 ? -3.235 -11.866 -7.516 1.00 93.44 99 LEU A O 1
ATOM 800 N N . ARG A 1 100 ? -5.098 -11.161 -8.550 1.00 94.44 100 ARG A N 1
ATOM 801 C CA . ARG A 1 100 ? -6.011 -12.097 -7.885 1.00 94.44 100 ARG A CA 1
ATOM 802 C C . ARG A 1 100 ? -5.953 -13.483 -8.504 1.00 94.44 100 ARG A C 1
ATOM 804 O O . ARG A 1 100 ? -5.887 -14.456 -7.761 1.00 94.44 100 ARG A O 1
ATOM 811 N N . ASP A 1 101 ? -5.874 -13.526 -9.828 1.00 93.25 101 ASP A N 1
ATOM 812 C CA . ASP A 1 101 ? -5.885 -14.760 -10.618 1.00 93.25 101 ASP A CA 1
ATOM 813 C C . ASP A 1 101 ? -4.474 -15.349 -10.792 1.00 93.25 101 ASP A C 1
ATOM 815 O O . ASP A 1 101 ? -4.296 -16.485 -11.226 1.00 93.25 101 ASP A O 1
ATOM 819 N N . LEU A 1 102 ? -3.442 -14.572 -10.448 1.00 92.50 102 LEU A N 1
ATOM 820 C CA . LEU A 1 102 ? -2.041 -14.967 -10.551 1.00 92.50 102 LEU A CA 1
ATOM 821 C C . LEU A 1 102 ? -1.476 -15.387 -9.192 1.00 92.50 102 LEU A C 1
ATOM 823 O O . LEU A 1 102 ? -1.716 -14.748 -8.168 1.00 92.50 102 LEU A O 1
ATOM 827 N N . SER A 1 103 ? -0.624 -16.411 -9.201 1.00 88.94 103 SER A N 1
ATOM 828 C CA . SER A 1 103 ? 0.090 -16.895 -8.018 1.00 88.94 103 SER A CA 1
ATOM 829 C C . SER A 1 103 ? 1.574 -17.153 -8.310 1.00 88.94 103 SER A C 1
ATOM 831 O O . SER A 1 103 ? 2.018 -17.250 -9.461 1.00 88.94 103 SER A O 1
ATOM 833 N N . GLY A 1 104 ? 2.376 -17.212 -7.243 1.00 88.38 104 GLY A N 1
ATOM 834 C CA . GLY A 1 104 ? 3.802 -17.538 -7.305 1.00 88.38 104 GLY A CA 1
ATOM 835 C C . GLY A 1 104 ? 4.612 -16.592 -8.198 1.00 88.38 104 GLY A C 1
ATOM 836 O O . GLY A 1 104 ? 4.514 -15.370 -8.095 1.00 88.38 104 GLY A O 1
ATOM 837 N N . LYS A 1 105 ? 5.425 -17.166 -9.095 1.00 89.50 105 LYS A N 1
ATOM 838 C CA . LYS A 1 105 ? 6.330 -16.410 -9.980 1.00 89.50 105 LYS A CA 1
ATOM 839 C C . LYS A 1 105 ? 5.587 -15.439 -10.904 1.00 89.50 105 LYS A C 1
ATOM 841 O O . LYS A 1 105 ? 6.119 -14.372 -11.190 1.00 89.50 105 LYS A O 1
ATOM 846 N N . LYS A 1 106 ? 4.361 -15.776 -11.326 1.00 90.12 106 LYS A N 1
ATOM 847 C CA . LYS A 1 106 ? 3.558 -14.942 -12.237 1.00 90.12 106 LYS A CA 1
ATOM 848 C C . LYS A 1 106 ? 3.042 -13.660 -11.574 1.00 90.12 106 LYS A C 1
ATOM 850 O O . LYS A 1 106 ? 2.805 -12.676 -12.262 1.00 90.12 106 LYS A O 1
ATOM 855 N N . ALA A 1 107 ? 2.885 -13.659 -10.249 1.00 90.88 107 ALA A N 1
ATOM 856 C CA . ALA A 1 107 ? 2.432 -12.494 -9.486 1.00 90.88 107 ALA A CA 1
ATOM 857 C C . ALA A 1 107 ? 3.575 -11.534 -9.103 1.00 90.88 107 ALA A C 1
ATOM 859 O O . ALA A 1 107 ? 3.328 -10.476 -8.523 1.00 90.88 107 ALA A O 1
ATOM 860 N N . ARG A 1 108 ? 4.834 -11.889 -9.398 1.00 89.56 108 ARG A N 1
ATOM 861 C CA . ARG A 1 108 ? 5.993 -11.065 -9.051 1.00 89.56 108 ARG A CA 1
ATOM 862 C C . ARG A 1 108 ? 6.057 -9.837 -9.958 1.00 89.56 108 ARG A C 1
ATOM 864 O O . ARG A 1 108 ? 6.114 -9.957 -11.178 1.00 89.56 108 ARG A O 1
ATOM 871 N N . LEU A 1 109 ? 6.086 -8.657 -9.346 1.00 88.38 109 LEU A N 1
ATOM 872 C CA . LEU A 1 109 ? 6.257 -7.394 -10.059 1.00 88.38 109 LEU A CA 1
ATOM 873 C C . LEU A 1 109 ? 7.736 -7.111 -10.329 1.00 88.38 109 LEU A C 1
ATOM 875 O O . LEU A 1 109 ? 8.618 -7.537 -9.579 1.00 88.38 109 LEU A O 1
ATOM 879 N N . HIS A 1 110 ? 7.997 -6.380 -11.410 1.00 84.62 110 HIS A N 1
ATOM 880 C CA . HIS A 1 110 ? 9.345 -5.975 -11.775 1.00 84.62 110 HIS A CA 1
ATOM 881 C C . HIS A 1 110 ? 9.793 -4.798 -10.899 1.00 84.62 110 HIS A C 1
ATOM 883 O O . HIS A 1 110 ? 9.130 -3.759 -10.835 1.00 84.62 110 HIS A O 1
ATOM 889 N N . SER A 1 111 ? 10.931 -4.952 -10.228 1.00 76.75 111 SER A N 1
ATOM 890 C CA . SER A 1 111 ? 11.617 -3.858 -9.548 1.00 76.75 111 SER A CA 1
ATOM 891 C C . SER A 1 111 ? 12.525 -3.180 -10.567 1.00 76.75 111 SER A C 1
ATOM 893 O O . SER A 1 111 ? 13.684 -3.564 -10.713 1.00 76.75 111 SER A O 1
ATOM 895 N N . LYS A 1 112 ? 12.002 -2.206 -11.318 1.00 68.38 112 LYS A N 1
ATOM 896 C CA . LYS A 1 112 ? 12.896 -1.327 -12.069 1.00 68.38 112 LYS A CA 1
ATOM 897 C C . LYS A 1 112 ? 13.555 -0.419 -11.032 1.00 68.38 112 LYS A C 1
ATOM 899 O O . LYS A 1 112 ? 12.869 0.414 -10.439 1.00 68.38 112 LYS A O 1
ATOM 904 N N . VAL A 1 113 ? 14.851 -0.609 -10.776 1.00 59.00 113 VAL A N 1
ATOM 905 C CA . VAL A 1 113 ? 15.681 0.505 -10.304 1.00 59.00 113 VAL A CA 1
ATOM 906 C C . VAL A 1 113 ? 15.473 1.555 -11.383 1.00 59.00 113 VAL A C 1
ATOM 908 O O . VAL A 1 113 ? 15.760 1.294 -12.548 1.00 59.00 113 VAL A O 1
ATOM 911 N N . ARG A 1 114 ? 14.779 2.651 -11.066 1.00 54.28 114 ARG A N 1
ATOM 912 C CA . ARG A 1 114 ? 14.741 3.769 -12.004 1.00 54.28 114 ARG A CA 1
ATOM 913 C C . ARG A 1 114 ? 16.203 4.130 -12.207 1.00 54.28 114 ARG A C 1
ATOM 915 O O . ARG A 1 114 ? 16.859 4.436 -11.217 1.00 54.28 114 ARG A O 1
ATOM 922 N N . ASP A 1 115 ? 16.698 4.047 -13.432 1.00 48.56 115 ASP A N 1
ATOM 923 C CA . ASP A 1 115 ? 17.884 4.800 -13.799 1.00 48.56 115 ASP A CA 1
ATOM 924 C C . ASP A 1 115 ? 17.518 6.255 -13.473 1.00 48.56 115 ASP A C 1
ATOM 926 O O . ASP A 1 115 ? 16.645 6.852 -14.104 1.00 48.56 115 ASP A O 1
ATOM 930 N N . LEU A 1 116 ? 18.025 6.750 -12.342 1.00 52.19 116 LEU A N 1
ATOM 931 C CA . LEU A 1 116 ? 17.748 8.088 -11.815 1.00 52.19 116 LEU A CA 1
ATOM 932 C C . LEU A 1 116 ? 18.612 9.144 -12.516 1.00 52.19 116 LEU A C 1
ATOM 934 O O . LEU A 1 116 ? 18.619 10.294 -12.099 1.00 52.19 116 LEU A O 1
ATOM 938 N N . SER A 1 117 ? 19.281 8.784 -13.613 1.00 52.97 117 SER A N 1
ATOM 939 C CA . SER A 1 117 ? 20.196 9.626 -14.388 1.00 52.97 117 SER A CA 1
ATOM 940 C C . SER A 1 117 ? 19.522 10.780 -15.148 1.00 52.97 117 SER A C 1
ATOM 942 O O . SER A 1 117 ? 20.117 11.323 -16.065 1.00 52.97 117 SER A O 1
ATOM 944 N N . GLY A 1 118 ? 18.270 11.124 -14.836 1.00 49.75 118 GLY A N 1
ATOM 945 C CA . GLY A 1 118 ? 17.524 12.175 -15.538 1.00 49.75 118 GLY A CA 1
ATOM 946 C C . GLY A 1 118 ? 16.535 12.948 -14.667 1.00 49.75 118 GLY A C 1
ATOM 947 O O . GLY A 1 118 ? 15.600 13.536 -15.200 1.00 49.75 118 GLY A O 1
ATOM 948 N N . LEU A 1 119 ? 16.672 12.891 -13.338 1.00 51.16 119 LEU A N 1
ATOM 949 C CA . LEU A 1 119 ? 15.819 13.641 -12.400 1.00 51.16 119 LEU A CA 1
ATOM 950 C C . LEU A 1 119 ? 16.610 14.427 -11.348 1.00 51.16 119 LEU A C 1
ATOM 952 O O . LEU A 1 119 ? 15.992 14.994 -10.456 1.00 51.16 119 LEU A O 1
ATOM 956 N N . ILE A 1 120 ? 17.936 14.447 -11.453 1.00 41.00 120 ILE A N 1
ATOM 957 C CA . ILE A 1 120 ? 18.820 15.273 -10.636 1.00 41.00 120 ILE A CA 1
ATOM 958 C C . ILE A 1 120 ? 19.464 16.227 -11.644 1.00 41.00 120 ILE A C 1
ATOM 960 O O . ILE A 1 120 ? 20.139 15.757 -12.563 1.00 41.00 120 ILE A O 1
ATOM 964 N N . SER A 1 121 ? 19.156 17.524 -11.571 1.00 52.28 121 SER A N 1
ATOM 965 C CA . SER A 1 121 ? 19.976 18.541 -12.238 1.00 52.28 121 SER A CA 1
ATOM 966 C C . SER A 1 121 ? 21.391 18.412 -11.689 1.00 52.28 121 SER A C 1
ATOM 968 O O . SER A 1 121 ? 21.548 18.161 -10.499 1.00 52.28 121 SER A O 1
ATOM 970 N N . GLU A 1 122 ? 22.402 18.549 -12.544 1.00 57.16 122 GLU A N 1
ATOM 971 C CA . GLU A 1 122 ? 23.819 18.334 -12.198 1.00 57.16 122 GLU A CA 1
ATOM 972 C C . GLU A 1 122 ? 24.221 19.054 -10.889 1.00 57.16 122 GLU A C 1
ATOM 974 O O . GLU A 1 122 ? 24.968 18.506 -10.087 1.00 57.16 122 GLU A O 1
ATOM 979 N N . GLU A 1 123 ? 23.572 20.183 -10.597 1.00 53.69 123 GLU A N 1
ATOM 980 C CA . GLU A 1 123 ? 23.715 20.999 -9.386 1.00 53.69 123 GLU A CA 1
ATOM 981 C C . GLU A 1 123 ? 23.371 20.285 -8.053 1.00 53.69 123 GLU A C 1
ATOM 983 O O . GLU A 1 123 ? 24.026 20.535 -7.047 1.00 53.69 123 GLU A O 1
ATOM 988 N N . GLU A 1 124 ? 22.394 19.367 -8.004 1.00 55.47 124 GLU A N 1
ATOM 989 C CA . GLU A 1 124 ? 21.993 18.680 -6.753 1.00 55.47 124 GLU A CA 1
ATOM 990 C C . GLU A 1 124 ? 22.865 17.442 -6.440 1.00 55.47 124 GLU A C 1
ATOM 992 O O . GLU A 1 124 ? 22.901 16.956 -5.305 1.00 55.47 124 GLU A O 1
ATOM 997 N N . ALA A 1 125 ? 23.568 16.898 -7.441 1.00 50.56 125 ALA A N 1
ATOM 998 C CA . ALA A 1 125 ? 24.434 15.729 -7.271 1.00 50.56 125 ALA A CA 1
ATOM 999 C C . ALA A 1 125 ? 25.760 16.090 -6.579 1.00 50.56 125 ALA A C 1
ATOM 1001 O O . ALA A 1 125 ? 26.261 15.311 -5.761 1.00 50.56 125 ALA A O 1
ATOM 1002 N N . ASP A 1 126 ? 26.280 17.284 -6.864 1.00 54.41 126 ASP A N 1
ATOM 1003 C CA . ASP A 1 126 ? 27.532 17.789 -6.298 1.00 54.41 126 ASP A CA 1
ATOM 1004 C C . ASP A 1 126 ? 27.387 18.179 -4.815 1.00 54.41 126 ASP A C 1
ATOM 1006 O O . ASP A 1 126 ? 28.316 17.988 -4.025 1.00 54.41 126 ASP A O 1
ATOM 1010 N N . GLU A 1 127 ? 26.203 18.630 -4.384 1.00 53.62 127 GLU A N 1
ATOM 1011 C CA . GLU A 1 127 ? 25.931 18.947 -2.974 1.00 53.62 127 GLU A CA 1
ATOM 1012 C C . GLU A 1 127 ? 25.909 17.696 -2.077 1.00 53.62 127 GLU A C 1
ATOM 1014 O O . GLU A 1 127 ? 26.449 17.708 -0.968 1.00 53.62 127 GLU A O 1
ATOM 1019 N N . LEU A 1 128 ? 25.350 16.580 -2.557 1.00 52.56 128 LEU A N 1
ATOM 1020 C CA . LEU A 1 128 ? 25.322 15.312 -1.812 1.00 52.56 128 LEU A CA 1
ATOM 1021 C C . LEU A 1 128 ? 26.694 14.624 -1.766 1.00 52.56 128 LEU A C 1
ATOM 1023 O O . LEU A 1 128 ? 27.005 13.947 -0.783 1.00 52.56 128 LEU A O 1
ATOM 1027 N N . ALA A 1 129 ? 27.521 14.809 -2.799 1.00 53.72 129 ALA A N 1
ATOM 1028 C CA . ALA A 1 129 ? 28.899 14.329 -2.811 1.00 53.72 129 ALA A CA 1
ATOM 1029 C C . ALA A 1 129 ? 29.766 15.103 -1.801 1.00 53.72 129 ALA A C 1
ATOM 1031 O O . ALA A 1 129 ? 30.487 14.479 -1.021 1.00 53.72 129 ALA A O 1
ATOM 1032 N N . ASN A 1 130 ? 29.620 16.431 -1.735 1.00 58.25 130 ASN A N 1
ATOM 1033 C CA . ASN A 1 130 ? 30.363 17.283 -0.799 1.00 58.25 130 ASN A CA 1
ATOM 1034 C C . ASN A 1 130 ? 29.894 17.177 0.662 1.00 58.25 130 ASN A C 1
ATOM 1036 O O . ASN A 1 130 ? 30.683 17.414 1.574 1.00 58.25 130 ASN A O 1
ATOM 1040 N N . ALA A 1 131 ? 28.643 16.783 0.914 1.00 46.25 131 ALA A N 1
ATOM 1041 C CA . ALA A 1 131 ? 28.178 16.497 2.273 1.00 46.25 131 ALA A CA 1
ATOM 1042 C C . ALA A 1 131 ? 28.802 15.212 2.855 1.00 46.25 131 ALA A C 1
ATOM 1044 O O . ALA A 1 131 ? 28.989 15.108 4.064 1.00 46.25 131 ALA A O 1
ATOM 1045 N N . SER A 1 132 ? 29.157 14.239 2.006 1.00 42.12 132 SER A N 1
ATOM 1046 C CA . SER A 1 132 ? 29.732 12.959 2.447 1.00 42.12 132 SER A CA 1
ATOM 1047 C C . SER A 1 132 ? 31.229 13.012 2.778 1.00 42.12 132 SER A C 1
ATOM 1049 O O . SER A 1 132 ? 31.727 12.144 3.487 1.00 42.12 132 SER A O 1
ATOM 1051 N N . THR A 1 133 ? 31.947 14.041 2.322 1.00 40.91 133 THR A N 1
ATOM 1052 C CA . THR A 1 133 ? 33.395 14.214 2.536 1.00 40.91 133 THR A CA 1
ATOM 1053 C C . THR A 1 133 ? 33.761 14.949 3.830 1.00 40.91 133 THR A C 1
ATOM 1055 O O . THR A 1 133 ? 34.940 14.999 4.168 1.00 40.91 133 THR A O 1
ATOM 1058 N N . LEU A 1 134 ? 32.791 15.486 4.582 1.00 42.91 134 LEU A N 1
ATOM 1059 C CA . LEU A 1 134 ? 33.046 16.244 5.820 1.00 42.91 134 LEU A CA 1
ATOM 1060 C C . LEU A 1 134 ? 32.762 15.474 7.125 1.00 42.91 134 LEU A C 1
ATOM 1062 O O . LEU A 1 134 ? 33.094 15.980 8.193 1.00 42.91 134 LEU A O 1
ATOM 1066 N N . GLU A 1 135 ? 32.205 14.259 7.070 1.00 43.50 135 GLU A N 1
ATOM 1067 C CA . GLU A 1 135 ? 31.942 13.439 8.272 1.00 43.50 135 GLU A CA 1
ATOM 1068 C C . GLU A 1 135 ? 32.976 12.323 8.526 1.00 43.50 135 GLU A C 1
ATOM 1070 O O . GLU A 1 135 ? 32.931 11.673 9.569 1.00 43.50 135 GLU A O 1
ATOM 1075 N N . GLU A 1 136 ? 33.960 12.118 7.645 1.00 39.50 136 GLU A N 1
ATOM 1076 C CA . GLU A 1 136 ? 34.990 11.082 7.821 1.00 39.50 136 GLU A CA 1
ATOM 1077 C C . GLU A 1 136 ? 36.312 11.670 8.348 1.00 39.50 136 GLU A C 1
ATOM 1079 O O . GLU A 1 136 ? 37.349 11.631 7.692 1.00 39.50 136 GLU A O 1
ATOM 1084 N N . ALA A 1 137 ? 36.282 12.240 9.557 1.00 37.00 137 ALA A N 1
ATOM 1085 C CA . ALA A 1 137 ? 37.495 12.591 10.302 1.00 37.00 137 ALA A CA 1
ATOM 1086 C C . ALA A 1 137 ? 37.283 12.573 11.828 1.00 37.00 137 ALA A C 1
ATOM 1088 O O . ALA A 1 137 ? 37.272 13.622 12.465 1.00 37.00 137 ALA A O 1
ATOM 1089 N N . ALA A 1 138 ? 37.148 11.378 12.418 1.00 36.09 138 ALA A N 1
ATOM 1090 C CA . ALA A 1 138 ? 37.621 11.058 13.778 1.00 36.09 138 ALA A CA 1
ATOM 1091 C C . ALA A 1 138 ? 37.461 9.548 14.089 1.00 36.09 138 ALA A C 1
ATOM 1093 O O . ALA A 1 138 ? 36.335 9.050 14.064 1.00 36.09 138 ALA A O 1
ATOM 1094 N N . PRO A 1 139 ? 38.538 8.808 14.422 1.00 47.69 139 PRO A N 1
ATOM 1095 C CA . PRO A 1 139 ? 38.454 7.445 14.943 1.00 47.69 139 PRO A CA 1
ATOM 1096 C C . PRO A 1 139 ? 38.591 7.427 16.477 1.00 47.69 139 PRO A C 1
ATOM 1098 O O . PRO A 1 139 ? 39.496 8.065 17.009 1.00 47.69 139 PRO A O 1
ATOM 1101 N N . VAL A 1 140 ? 37.753 6.658 17.186 1.00 35.09 140 VAL A N 1
ATOM 1102 C CA . VAL A 1 140 ? 37.998 6.266 18.591 1.00 35.09 140 VAL A CA 1
ATOM 1103 C C . VAL A 1 140 ? 37.521 4.821 18.830 1.00 35.09 140 VAL A C 1
ATOM 1105 O O . VAL A 1 140 ? 36.327 4.545 18.815 1.00 35.09 140 VAL A O 1
ATOM 1108 N N . GLU A 1 141 ? 38.519 3.937 18.925 1.00 34.31 141 GLU A N 1
ATOM 1109 C CA . GLU A 1 141 ? 38.753 2.788 19.831 1.00 34.31 141 GLU A CA 1
ATOM 1110 C C . GLU A 1 141 ? 37.637 1.801 20.277 1.00 34.31 141 GLU A C 1
ATOM 1112 O O . GLU A 1 141 ? 36.518 2.158 20.636 1.00 34.31 141 GLU A O 1
ATOM 1117 N N . GLU A 1 142 ? 38.045 0.517 20.300 1.00 35.84 142 GLU A N 1
ATOM 1118 C CA . GLU A 1 142 ? 37.516 -0.641 21.060 1.00 35.84 142 GLU A CA 1
ATOM 1119 C C . GLU A 1 142 ? 37.411 -0.303 22.572 1.00 35.84 142 GLU A C 1
ATOM 1121 O O . GLU A 1 142 ? 38.183 0.511 23.057 1.00 35.84 142 GLU A O 1
ATOM 1126 N N . GLU A 1 143 ? 36.480 -0.774 23.412 1.00 30.22 143 GLU A N 1
ATOM 1127 C CA . GLU A 1 143 ? 36.073 -2.131 23.820 1.00 30.22 143 GLU A CA 1
ATOM 1128 C C . GLU A 1 143 ? 34.751 -2.060 24.639 1.00 30.22 143 GLU A C 1
ATOM 1130 O O . GLU A 1 143 ? 34.466 -1.027 25.243 1.00 30.22 143 GLU A O 1
ATOM 1135 N N . ALA A 1 144 ? 33.987 -3.169 24.735 1.00 28.36 144 ALA A N 1
ATOM 1136 C CA . ALA A 1 144 ? 33.594 -3.816 26.014 1.00 28.36 144 ALA A CA 1
ATOM 1137 C C . ALA A 1 144 ? 32.396 -4.803 25.899 1.00 28.36 144 ALA A C 1
ATOM 1139 O O . ALA A 1 144 ? 31.259 -4.419 25.637 1.00 28.36 144 ALA A O 1
ATOM 1140 N N . ALA A 1 145 ? 32.707 -6.074 26.194 1.00 28.02 145 ALA A N 1
ATOM 1141 C CA . ALA A 1 145 ? 32.007 -7.040 27.064 1.00 28.02 145 ALA A CA 1
ATOM 1142 C C . ALA A 1 145 ? 30.553 -7.535 26.803 1.00 28.02 145 ALA A C 1
ATOM 1144 O O . ALA A 1 145 ? 29.557 -6.863 27.045 1.00 28.02 145 ALA A O 1
ATOM 1145 N N . GLU A 1 146 ? 30.486 -8.817 26.409 1.00 27.98 146 GLU A N 1
ATOM 1146 C CA . GLU A 1 146 ? 29.755 -9.962 27.012 1.00 27.98 146 GLU A CA 1
ATOM 1147 C C . GLU A 1 146 ? 28.705 -9.668 28.121 1.00 27.98 146 GLU A C 1
ATOM 1149 O O . GLU A 1 146 ? 28.994 -9.035 29.130 1.00 27.98 146 GLU A O 1
ATOM 1154 N N . THR A 1 147 ? 27.454 -10.146 28.019 1.00 24.28 147 THR A N 1
ATOM 1155 C CA . THR A 1 147 ? 27.005 -11.420 28.635 1.00 24.28 147 THR A CA 1
ATOM 1156 C C . THR A 1 147 ? 25.547 -11.781 28.274 1.00 24.28 147 THR A C 1
ATOM 1158 O O . THR A 1 147 ? 24.719 -10.909 28.022 1.00 24.28 147 THR A O 1
ATOM 1161 N N . ALA A 1 148 ? 25.264 -13.090 28.367 1.00 26.95 148 ALA A N 1
ATOM 1162 C CA . ALA A 1 148 ? 23.976 -13.790 28.542 1.00 26.95 148 ALA A CA 1
ATOM 1163 C C . ALA A 1 148 ? 23.498 -14.667 27.362 1.00 26.95 148 ALA A C 1
ATOM 1165 O O . ALA A 1 148 ? 23.145 -14.208 26.278 1.00 26.95 148 ALA A O 1
ATOM 1166 N N . ALA A 1 149 ? 23.502 -15.973 27.639 1.00 29.06 149 ALA A N 1
ATOM 1167 C CA . ALA A 1 149 ? 23.139 -17.095 26.781 1.00 29.06 149 ALA A CA 1
ATOM 1168 C C . ALA A 1 149 ? 21.645 -17.492 26.871 1.00 29.06 149 ALA A C 1
ATOM 1170 O O . ALA A 1 149 ? 20.929 -17.005 27.743 1.00 29.06 149 ALA A O 1
ATOM 1171 N N . ALA A 1 150 ? 21.284 -18.481 26.027 1.00 30.36 150 ALA A N 1
ATOM 1172 C CA . ALA A 1 150 ? 20.029 -19.257 25.893 1.00 30.36 150 ALA A CA 1
ATOM 1173 C C . ALA A 1 150 ? 18.986 -18.635 24.931 1.00 30.36 150 ALA A C 1
ATOM 1175 O O . ALA A 1 150 ? 18.616 -17.484 25.093 1.00 30.36 150 ALA A O 1
ATOM 1176 N N . GLU A 1 151 ? 18.463 -19.272 23.871 1.00 28.73 151 GLU A N 1
ATOM 1177 C CA . GLU A 1 151 ? 18.373 -20.676 23.424 1.00 28.73 151 GLU A CA 1
ATOM 1178 C C . GLU A 1 151 ? 18.005 -20.731 21.906 1.00 28.73 151 GLU A C 1
ATOM 1180 O O . GLU A 1 151 ? 17.404 -19.795 21.380 1.00 28.73 151 GLU A O 1
ATOM 1185 N N . ALA A 1 152 ? 18.286 -21.878 21.260 1.00 31.83 152 ALA A N 1
ATOM 1186 C CA . ALA A 1 152 ? 17.644 -22.468 20.060 1.00 31.83 152 ALA A CA 1
ATOM 1187 C C . ALA A 1 152 ? 18.159 -22.210 18.603 1.00 31.83 152 ALA A C 1
ATOM 1189 O O . ALA A 1 152 ? 18.251 -21.093 18.097 1.00 31.83 152 ALA A O 1
ATOM 1190 N N . ASP A 1 153 ? 18.369 -23.353 17.915 1.00 31.34 153 ASP A N 1
ATOM 1191 C CA . ASP A 1 153 ? 18.388 -23.660 16.463 1.00 31.34 153 ASP A CA 1
ATOM 1192 C C . ASP A 1 153 ? 19.700 -23.594 15.623 1.00 31.34 153 ASP A C 1
ATOM 1194 O O . ASP A 1 153 ? 19.993 -22.663 14.865 1.00 31.34 153 ASP A O 1
ATOM 1198 N N . ASP A 1 154 ? 20.414 -24.733 15.625 1.00 40.88 154 ASP A N 1
ATOM 1199 C CA . ASP A 1 154 ? 21.691 -25.081 14.952 1.00 40.88 154 ASP A CA 1
ATOM 1200 C C . ASP A 1 154 ? 21.702 -25.020 13.398 1.00 40.88 154 ASP A C 1
ATOM 1202 O O . ASP A 1 154 ? 22.757 -25.066 12.760 1.00 40.88 154 ASP A O 1
ATOM 1206 N N . LYS A 1 155 ? 20.566 -24.836 12.712 1.00 36.25 155 LYS A N 1
ATOM 1207 C CA . LYS A 1 155 ? 20.542 -24.836 11.226 1.00 36.25 155 LYS A CA 1
ATOM 1208 C C . LYS A 1 155 ? 20.748 -23.461 10.574 1.00 36.25 155 LYS A C 1
ATOM 1210 O O . LYS A 1 155 ? 21.110 -23.391 9.397 1.00 36.25 155 LYS A O 1
ATOM 1215 N N . GLY A 1 156 ? 20.566 -22.360 11.306 1.00 37.88 156 GLY A N 1
ATOM 1216 C CA . GLY A 1 156 ? 20.644 -20.995 10.757 1.00 37.88 156 GLY A CA 1
ATOM 1217 C C . GLY A 1 156 ? 22.058 -20.399 10.682 1.00 37.88 156 GLY A C 1
ATOM 1218 O O . GLY A 1 156 ? 22.356 -19.593 9.792 1.00 37.88 156 GLY A O 1
ATOM 1219 N N . LEU A 1 157 ? 22.950 -20.811 11.586 1.00 44.56 157 LEU A N 1
ATOM 1220 C CA . LEU A 1 157 ? 24.297 -20.246 11.743 1.00 44.56 157 LEU A CA 1
ATOM 1221 C C . LEU A 1 157 ? 25.249 -20.659 10.612 1.00 44.56 157 LEU A C 1
ATOM 1223 O O . LEU A 1 157 ? 25.935 -19.802 10.048 1.00 44.56 157 LEU A O 1
ATOM 1227 N N . LYS A 1 158 ? 25.209 -21.927 10.175 1.00 37.91 158 LYS A N 1
ATOM 1228 C CA . LYS A 1 158 ? 26.028 -22.421 9.048 1.00 37.91 158 LYS A CA 1
ATOM 1229 C C . LYS A 1 158 ? 25.719 -21.690 7.734 1.00 37.91 158 LYS A C 1
ATOM 1231 O O . LYS A 1 158 ? 26.623 -21.408 6.947 1.00 37.91 158 LYS A O 1
ATOM 1236 N N . GLY A 1 159 ? 24.456 -21.314 7.510 1.00 49.94 159 GLY A N 1
ATOM 1237 C CA . GLY A 1 159 ? 24.034 -20.547 6.332 1.00 49.94 159 GLY A CA 1
ATOM 1238 C C . GLY A 1 159 ? 24.507 -19.089 6.354 1.00 49.94 159 GLY A C 1
ATOM 1239 O O . GLY A 1 159 ? 25.000 -18.585 5.341 1.00 49.94 159 GLY A O 1
ATOM 1240 N N . LYS A 1 160 ? 24.405 -18.417 7.510 1.00 48.28 160 LYS A N 1
ATOM 1241 C CA . LYS A 1 160 ? 24.866 -17.029 7.685 1.00 48.28 160 LYS A CA 1
ATOM 1242 C C . LYS A 1 160 ? 26.392 -16.919 7.612 1.00 48.28 160 LYS A C 1
ATOM 1244 O O . LYS A 1 160 ? 26.888 -16.051 6.896 1.00 48.28 160 LYS A O 1
ATOM 1249 N N . ALA A 1 161 ? 27.125 -17.836 8.246 1.00 60.59 161 ALA A N 1
ATOM 1250 C CA . ALA A 1 161 ? 28.587 -17.886 8.190 1.00 60.59 161 ALA A CA 1
ATOM 1251 C C . ALA A 1 161 ? 29.099 -18.103 6.756 1.00 60.59 161 ALA A C 1
ATOM 1253 O O . ALA A 1 161 ? 29.952 -17.356 6.280 1.00 60.59 161 ALA A O 1
ATOM 1254 N N . ARG A 1 162 ? 28.497 -19.038 6.004 1.00 59.22 162 ARG A N 1
ATOM 1255 C CA . ARG A 1 162 ? 28.856 -19.295 4.597 1.00 59.22 162 ARG A CA 1
ATOM 1256 C C . ARG A 1 162 ? 28.562 -18.102 3.683 1.00 59.22 162 ARG A C 1
ATOM 1258 O O . ARG A 1 162 ? 29.309 -17.849 2.741 1.00 59.22 162 ARG A O 1
ATOM 1265 N N . LYS A 1 163 ? 27.487 -17.352 3.949 1.00 58.94 163 LYS A N 1
ATOM 1266 C CA . LYS A 1 163 ? 27.131 -16.150 3.180 1.00 58.94 163 LYS A CA 1
ATOM 1267 C C . LYS A 1 163 ? 28.057 -14.971 3.503 1.00 58.94 163 LYS A C 1
ATOM 1269 O O . LYS A 1 163 ? 28.450 -14.264 2.581 1.00 58.94 163 LYS A O 1
ATOM 1274 N N . LYS A 1 164 ? 28.455 -14.809 4.773 1.00 62.47 164 LYS A N 1
ATOM 1275 C CA . LYS A 1 164 ? 29.441 -13.806 5.215 1.00 62.47 164 LYS A CA 1
ATOM 1276 C C . LYS A 1 164 ? 30.833 -14.101 4.640 1.00 62.47 164 LYS A C 1
ATOM 1278 O O . LYS A 1 164 ? 31.462 -13.194 4.111 1.00 62.47 164 LYS A O 1
ATOM 1283 N N . ALA A 1 165 ? 31.253 -15.369 4.625 1.00 70.31 165 ALA A N 1
ATOM 1284 C CA . ALA A 1 165 ? 32.513 -15.800 4.014 1.00 70.31 165 ALA A CA 1
ATOM 1285 C C . ALA A 1 165 ? 32.548 -15.540 2.497 1.00 70.31 165 ALA A C 1
ATOM 1287 O O . ALA A 1 165 ? 33.489 -14.927 2.003 1.00 70.31 165 ALA A O 1
ATOM 1288 N N . LYS A 1 166 ? 31.480 -15.896 1.765 1.00 66.50 166 LYS A N 1
ATOM 1289 C CA . LYS A 1 166 ? 31.373 -15.602 0.322 1.00 66.50 166 LYS A CA 1
ATOM 1290 C C . LYS A 1 166 ? 31.325 -14.103 0.010 1.00 66.50 166 LYS A C 1
ATOM 1292 O O . LYS A 1 166 ? 31.805 -13.684 -1.038 1.00 66.50 166 LYS A O 1
ATOM 1297 N N . ALA A 1 167 ? 30.730 -13.294 0.889 1.00 70.12 167 ALA A N 1
ATOM 1298 C CA . ALA A 1 167 ? 30.730 -11.841 0.737 1.00 70.12 167 ALA A CA 1
ATOM 1299 C C . ALA A 1 167 ? 32.137 -11.259 0.948 1.00 70.12 167 ALA A C 1
ATOM 1301 O O . ALA A 1 167 ? 32.581 -10.463 0.129 1.00 70.12 167 ALA A O 1
ATOM 1302 N N . ALA A 1 168 ? 32.859 -11.709 1.978 1.00 75.12 168 ALA A N 1
ATOM 1303 C CA . ALA A 1 168 ? 34.232 -11.280 2.247 1.00 75.12 168 ALA A CA 1
ATOM 1304 C C . ALA A 1 168 ? 35.205 -11.686 1.124 1.00 75.12 168 ALA A C 1
ATOM 1306 O O . ALA A 1 168 ? 36.023 -10.877 0.695 1.00 75.12 168 ALA A O 1
ATOM 1307 N N . GLU A 1 169 ? 35.075 -12.904 0.592 1.00 75.56 169 GLU A N 1
ATOM 1308 C CA . GLU A 1 169 ? 35.853 -13.382 -0.558 1.00 75.56 169 GLU A CA 1
ATOM 1309 C C . GLU A 1 169 ? 35.584 -12.537 -1.814 1.00 75.56 169 GLU A C 1
ATOM 1311 O O . GLU A 1 169 ? 36.509 -12.134 -2.516 1.00 75.56 169 GLU A O 1
ATOM 1316 N N . LYS A 1 170 ? 34.314 -12.189 -2.064 1.00 72.06 170 LYS A N 1
ATOM 1317 C CA . LYS A 1 170 ? 33.934 -11.331 -3.191 1.00 72.06 170 LYS A CA 1
ATOM 1318 C C . LYS A 1 170 ? 34.499 -9.917 -3.051 1.00 72.06 170 LYS A C 1
ATOM 1320 O O . LYS A 1 170 ? 34.955 -9.362 -4.044 1.00 72.06 170 LYS A O 1
ATOM 1325 N N . VAL A 1 171 ? 34.489 -9.347 -1.846 1.00 78.31 171 VAL A N 1
ATOM 1326 C CA . VAL A 1 171 ? 35.058 -8.015 -1.584 1.00 78.31 171 VAL A CA 1
ATOM 1327 C C . VAL A 1 171 ? 36.570 -8.017 -1.815 1.00 78.31 171 VAL A C 1
ATOM 1329 O O . VAL A 1 171 ? 37.065 -7.139 -2.515 1.00 78.31 171 VAL A O 1
ATOM 1332 N N . LYS A 1 172 ? 37.290 -9.043 -1.338 1.00 81.25 172 LYS A N 1
ATOM 1333 C CA . LYS A 1 172 ? 38.732 -9.199 -1.604 1.00 81.25 172 LYS A CA 1
ATOM 1334 C C . LYS A 1 172 ? 39.033 -9.318 -3.100 1.00 81.25 172 LYS A C 1
ATOM 1336 O O . LYS A 1 172 ? 39.879 -8.593 -3.609 1.00 81.25 172 LYS A O 1
ATOM 1341 N N . ARG A 1 173 ? 38.270 -10.141 -3.826 1.00 78.69 173 ARG A N 1
ATOM 1342 C CA . ARG A 1 173 ? 38.429 -10.315 -5.278 1.00 78.69 173 ARG A CA 1
ATOM 1343 C C . ARG A 1 173 ? 38.129 -9.036 -6.067 1.00 78.69 173 ARG A C 1
ATOM 1345 O O . ARG A 1 173 ? 38.774 -8.778 -7.076 1.00 78.69 173 ARG A O 1
ATOM 1352 N N . MET A 1 174 ? 37.163 -8.228 -5.624 1.00 69.88 174 MET A N 1
ATOM 1353 C CA . MET A 1 174 ? 36.881 -6.933 -6.256 1.00 69.88 174 MET A CA 1
ATOM 1354 C C . MET A 1 174 ? 37.974 -5.895 -5.970 1.00 69.88 174 MET A C 1
ATOM 1356 O O . MET A 1 174 ? 38.268 -5.094 -6.851 1.00 69.88 174 MET A O 1
ATOM 1360 N N . ALA A 1 175 ? 38.599 -5.923 -4.789 1.00 85.75 175 ALA A N 1
ATOM 1361 C CA . ALA A 1 175 ? 39.742 -5.065 -4.477 1.00 85.75 175 ALA A CA 1
ATOM 1362 C C . ALA A 1 175 ? 40.991 -5.443 -5.295 1.00 85.75 175 ALA A C 1
ATOM 1364 O O . ALA A 1 175 ? 41.674 -4.566 -5.814 1.00 85.75 175 ALA A O 1
ATOM 1365 N N . GLU A 1 176 ? 41.253 -6.740 -5.480 1.00 84.88 176 GLU A N 1
ATOM 1366 C CA . GLU A 1 176 ? 42.346 -7.218 -6.338 1.00 84.88 176 GLU A CA 1
ATOM 1367 C C . GLU A 1 176 ? 42.140 -6.843 -7.808 1.00 84.88 176 GLU A C 1
ATOM 1369 O O . GLU A 1 176 ? 43.081 -6.388 -8.451 1.00 84.88 176 GLU A O 1
ATOM 1374 N N . LEU A 1 177 ? 40.913 -6.971 -8.325 1.00 81.88 177 LEU A N 1
ATOM 1375 C CA . LEU A 1 177 ? 40.587 -6.565 -9.695 1.00 81.88 177 LEU A CA 1
ATOM 1376 C C . LEU A 1 177 ? 40.759 -5.056 -9.898 1.00 81.88 177 LEU A C 1
ATOM 1378 O O . LEU A 1 177 ? 41.398 -4.658 -10.863 1.00 81.88 177 LEU A O 1
ATOM 1382 N N . LYS A 1 178 ? 40.300 -4.223 -8.954 1.00 84.94 178 LYS A N 1
ATOM 1383 C CA . LYS A 1 178 ? 40.538 -2.770 -9.008 1.00 84.94 178 LYS A CA 1
ATOM 1384 C C . LYS A 1 178 ? 42.027 -2.431 -9.024 1.00 84.94 178 LYS A C 1
ATOM 1386 O O . LYS A 1 178 ? 42.457 -1.633 -9.846 1.00 84.94 178 LYS A O 1
ATOM 1391 N N . LYS A 1 179 ? 42.828 -3.099 -8.189 1.00 86.94 179 LYS A N 1
ATOM 1392 C CA . LYS A 1 179 ? 44.284 -2.910 -8.160 1.00 86.94 179 LYS A CA 1
ATOM 1393 C C . LYS A 1 179 ? 44.958 -3.361 -9.465 1.00 86.94 179 LYS A C 1
ATOM 1395 O O . LYS A 1 179 ? 45.935 -2.753 -9.893 1.00 86.94 179 LYS A O 1
ATOM 1400 N N . GLN A 1 180 ? 44.447 -4.414 -10.108 1.00 79.38 180 GLN A N 1
ATOM 1401 C CA . GLN A 1 180 ? 44.917 -4.870 -11.422 1.00 79.38 180 GLN A CA 1
ATOM 1402 C C . GLN A 1 180 ? 44.529 -3.902 -12.545 1.00 79.38 180 GLN A C 1
ATOM 1404 O O . GLN A 1 180 ? 45.349 -3.648 -13.428 1.00 79.38 180 GLN A O 1
ATOM 1409 N N . ASP A 1 181 ? 43.324 -3.336 -12.497 1.00 79.75 181 ASP A N 1
ATOM 1410 C CA . ASP A 1 181 ? 42.846 -2.350 -13.467 1.00 79.75 181 ASP A CA 1
ATOM 1411 C C . ASP A 1 181 ? 43.609 -1.022 -13.339 1.00 79.75 181 ASP A C 1
ATOM 1413 O O . ASP A 1 181 ? 44.039 -0.468 -14.349 1.00 79.75 181 ASP A O 1
ATOM 1417 N N . GLU A 1 182 ? 43.880 -0.560 -12.115 1.00 81.62 182 GLU A N 1
ATOM 1418 C CA . GLU A 1 182 ? 44.719 0.615 -11.839 1.00 81.62 182 GLU A CA 1
ATOM 1419 C C . GLU A 1 182 ? 46.167 0.402 -12.303 1.00 81.62 182 GLU A C 1
ATOM 1421 O O . GLU A 1 182 ? 46.738 1.259 -12.977 1.00 81.62 182 GLU A O 1
ATOM 1426 N N . ALA A 1 183 ? 46.754 -0.772 -12.039 1.00 84.19 183 ALA A N 1
ATOM 1427 C CA . ALA A 1 183 ? 48.095 -1.106 -12.522 1.00 84.19 183 ALA A CA 1
ATOM 1428 C C . ALA A 1 183 ? 48.157 -1.215 -14.058 1.00 84.19 183 ALA A C 1
ATOM 1430 O O . ALA A 1 183 ? 49.159 -0.840 -14.670 1.00 84.19 183 ALA A O 1
ATOM 1431 N N . ARG A 1 184 ? 47.090 -1.709 -14.701 1.00 76.56 184 ARG A N 1
ATOM 1432 C CA . ARG A 1 184 ? 46.979 -1.769 -16.164 1.00 76.56 184 ARG A CA 1
ATOM 1433 C C . ARG A 1 184 ? 46.803 -0.378 -16.770 1.00 76.56 184 ARG A C 1
ATOM 1435 O O . ARG A 1 184 ? 47.407 -0.106 -17.804 1.00 76.56 184 ARG A O 1
ATOM 1442 N N . ALA A 1 185 ? 46.025 0.492 -16.130 1.00 81.94 185 ALA A N 1
ATOM 1443 C CA . ALA A 1 185 ? 45.872 1.886 -16.532 1.00 81.94 185 ALA A CA 1
ATOM 1444 C C . ALA A 1 185 ? 47.200 2.648 -16.406 1.00 81.94 185 ALA A C 1
ATOM 1446 O O . ALA A 1 185 ? 47.591 3.323 -17.351 1.00 81.94 185 ALA A O 1
ATOM 1447 N N . ALA A 1 186 ? 47.940 2.454 -15.310 1.00 82.62 186 ALA A N 1
ATOM 1448 C CA . ALA A 1 186 ? 49.260 3.053 -15.114 1.00 82.62 186 ALA A CA 1
ATOM 1449 C C . ALA A 1 186 ? 50.289 2.561 -16.147 1.00 82.62 186 ALA A C 1
ATOM 1451 O O . ALA A 1 186 ? 51.034 3.364 -16.698 1.00 82.62 186 ALA A O 1
ATOM 1452 N N . ARG A 1 187 ? 50.299 1.259 -16.476 1.00 78.38 187 ARG A N 1
ATOM 1453 C CA . ARG A 1 187 ? 51.159 0.721 -17.548 1.00 78.38 187 ARG A CA 1
ATOM 1454 C C . ARG A 1 187 ? 50.805 1.290 -18.916 1.00 78.38 187 ARG A C 1
ATOM 1456 O O . ARG A 1 187 ? 51.705 1.657 -19.655 1.00 78.38 187 ARG A O 1
ATOM 1463 N N . LYS A 1 188 ? 49.512 1.397 -19.230 1.00 79.25 188 LYS A N 1
ATOM 1464 C CA . LYS A 1 188 ? 49.047 1.951 -20.506 1.00 79.25 188 LYS A CA 1
ATOM 1465 C C . LYS A 1 188 ? 49.338 3.452 -20.621 1.00 79.25 188 LYS A C 1
ATOM 1467 O O . LYS A 1 188 ? 49.643 3.924 -21.707 1.00 79.25 188 LYS A O 1
ATOM 1472 N N . ALA A 1 189 ? 49.270 4.186 -19.510 1.00 79.94 189 ALA A N 1
ATOM 1473 C CA . ALA A 1 189 ? 49.672 5.589 -19.450 1.00 79.94 189 ALA A CA 1
ATOM 1474 C C . ALA A 1 189 ? 51.189 5.752 -19.642 1.00 79.94 189 ALA A C 1
ATOM 1476 O O . ALA A 1 189 ? 51.602 6.580 -20.443 1.00 79.94 189 ALA A O 1
ATOM 1477 N N . ALA A 1 190 ? 52.007 4.916 -18.993 1.00 79.69 190 ALA A N 1
ATOM 1478 C CA . ALA A 1 190 ? 53.462 4.934 -19.160 1.00 79.69 190 ALA A CA 1
ATOM 1479 C C . ALA A 1 190 ? 53.907 4.524 -20.577 1.00 79.69 190 ALA A C 1
ATOM 1481 O O . ALA A 1 190 ? 54.861 5.083 -21.108 1.00 79.69 190 ALA A O 1
ATOM 1482 N N . GLU A 1 191 ? 53.213 3.569 -21.203 1.00 75.50 191 GLU A N 1
ATOM 1483 C CA . GLU A 1 191 ? 53.457 3.159 -22.591 1.00 75.50 191 GLU A CA 1
ATOM 1484 C C . GLU A 1 191 ? 53.095 4.282 -23.574 1.00 75.50 191 GLU A C 1
ATOM 1486 O O . GLU A 1 191 ? 53.894 4.592 -24.450 1.00 75.50 191 GLU A O 1
ATOM 1491 N N . ALA A 1 192 ? 51.967 4.972 -23.365 1.00 76.44 192 ALA A N 1
ATOM 1492 C CA . ALA A 1 192 ? 51.584 6.138 -24.165 1.00 76.44 192 ALA A CA 1
ATOM 1493 C C . ALA A 1 192 ? 52.551 7.324 -23.990 1.00 76.44 192 ALA A C 1
ATOM 1495 O O . ALA A 1 192 ? 52.840 8.037 -24.947 1.00 76.44 192 ALA A O 1
ATOM 1496 N N . GLU A 1 193 ? 53.077 7.535 -22.781 1.00 73.38 193 GLU A N 1
ATOM 1497 C CA . GLU A 1 193 ? 54.069 8.578 -22.509 1.00 73.38 193 GLU A CA 1
ATOM 1498 C C . GLU A 1 193 ? 55.435 8.239 -23.132 1.00 73.38 193 GLU A C 1
ATOM 1500 O O . GLU A 1 193 ? 56.100 9.117 -23.682 1.00 73.38 193 GLU A O 1
ATOM 1505 N N . ALA A 1 194 ? 55.833 6.962 -23.128 1.00 72.75 194 ALA A N 1
ATOM 1506 C CA . ALA A 1 194 ? 57.038 6.489 -23.807 1.00 72.75 194 ALA A CA 1
ATOM 1507 C C . ALA A 1 194 ? 56.916 6.574 -25.338 1.00 72.75 194 ALA A C 1
ATOM 1509 O O . ALA A 1 194 ? 57.866 6.983 -26.001 1.00 72.75 194 ALA A O 1
ATOM 1510 N N . GLU A 1 195 ? 55.748 6.250 -25.896 1.00 69.81 195 GLU A N 1
ATOM 1511 C CA . GLU A 1 195 ? 55.465 6.356 -27.331 1.00 69.81 195 GLU A CA 1
ATOM 1512 C C . GLU A 1 195 ? 55.432 7.827 -27.785 1.00 69.81 195 GLU A C 1
ATOM 1514 O O . GLU A 1 195 ? 56.014 8.172 -28.813 1.00 69.81 195 GLU A O 1
ATOM 1519 N N . ALA A 1 196 ? 54.872 8.728 -26.968 1.00 69.06 196 ALA A N 1
ATOM 1520 C CA . ALA A 1 196 ? 54.927 10.171 -27.206 1.00 69.06 196 ALA A CA 1
ATOM 1521 C C . ALA A 1 196 ? 56.362 10.725 -27.139 1.00 69.06 196 ALA A C 1
ATOM 1523 O O . ALA A 1 196 ? 56.736 11.589 -27.935 1.00 69.06 196 ALA A O 1
ATOM 1524 N N . LYS A 1 197 ? 57.190 10.214 -26.219 1.00 71.19 197 LYS A N 1
ATOM 1525 C CA . LYS A 1 197 ? 58.593 10.627 -26.083 1.00 71.19 197 LYS A CA 1
ATOM 1526 C C . LYS A 1 197 ? 59.466 10.099 -27.227 1.00 71.19 197 LYS A C 1
ATOM 1528 O O . LYS A 1 197 ? 60.294 10.847 -27.735 1.00 71.19 197 LYS A O 1
ATOM 1533 N N . ALA A 1 198 ? 59.226 8.870 -27.689 1.00 68.69 198 ALA A N 1
ATOM 1534 C CA . ALA A 1 198 ? 59.882 8.298 -28.866 1.00 68.69 198 ALA A CA 1
ATOM 1535 C C . ALA A 1 198 ? 59.473 9.015 -30.168 1.00 68.69 198 ALA A C 1
ATOM 1537 O O . ALA A 1 198 ? 60.319 9.253 -31.027 1.00 68.69 198 ALA A O 1
ATOM 1538 N N . ALA A 1 199 ? 58.206 9.427 -30.296 1.00 65.06 199 ALA A N 1
ATOM 1539 C CA . ALA A 1 199 ? 57.745 10.242 -31.422 1.00 65.06 199 ALA A CA 1
ATOM 1540 C C . ALA A 1 199 ? 58.384 11.644 -31.430 1.00 65.06 199 ALA A C 1
ATOM 1542 O O . ALA A 1 199 ? 58.737 12.154 -32.493 1.00 65.06 199 ALA A O 1
ATOM 1543 N N . ALA A 1 200 ? 58.590 12.252 -30.257 1.00 62.31 200 ALA A N 1
ATOM 1544 C CA . ALA A 1 200 ? 59.292 13.530 -30.135 1.00 62.31 200 ALA A CA 1
ATOM 1545 C C . ALA A 1 200 ? 60.797 13.417 -30.456 1.00 62.31 200 ALA A C 1
ATOM 1547 O O . ALA A 1 200 ? 61.360 14.317 -31.077 1.00 62.31 200 ALA A O 1
ATOM 1548 N N . GLU A 1 201 ? 61.444 12.311 -30.077 1.00 59.91 201 GLU A N 1
ATOM 1549 C CA . GLU A 1 201 ? 62.858 12.051 -30.382 1.00 59.91 201 GLU A CA 1
ATOM 1550 C C . GLU A 1 201 ? 63.080 11.740 -31.875 1.00 59.91 201 GLU A C 1
ATOM 1552 O O . GLU A 1 201 ? 64.039 12.230 -32.471 1.00 59.91 201 GLU A O 1
ATOM 1557 N N . ALA A 1 202 ? 62.145 11.030 -32.520 1.00 60.31 202 ALA A N 1
ATOM 1558 C CA . ALA A 1 202 ? 62.152 10.810 -33.968 1.00 60.31 202 ALA A CA 1
ATOM 1559 C C . ALA A 1 202 ? 61.948 12.115 -34.767 1.00 60.31 202 ALA A C 1
ATOM 1561 O O . ALA A 1 202 ? 62.645 12.342 -35.754 1.00 60.31 202 ALA A O 1
ATOM 1562 N N . ALA A 1 203 ? 61.065 13.010 -34.305 1.00 58.50 203 ALA A N 1
ATOM 1563 C CA . ALA A 1 203 ? 60.860 14.324 -34.923 1.00 58.50 203 ALA A CA 1
ATOM 1564 C C . ALA A 1 203 ? 62.085 15.253 -34.776 1.00 58.50 203 ALA A C 1
ATOM 1566 O O . ALA A 1 203 ? 62.377 16.047 -35.670 1.00 58.50 203 ALA A O 1
ATOM 1567 N N . ALA A 1 204 ? 62.840 15.137 -33.677 1.00 58.81 204 ALA A N 1
ATOM 1568 C CA . ALA A 1 204 ? 64.088 15.880 -33.497 1.00 58.81 204 ALA A CA 1
ATOM 1569 C C . ALA A 1 204 ? 65.210 15.371 -34.425 1.00 58.81 204 ALA A C 1
ATOM 1571 O O . ALA A 1 204 ? 65.979 16.181 -34.944 1.00 58.81 204 ALA A O 1
ATOM 1572 N N . ALA A 1 205 ? 65.272 14.061 -34.694 1.00 58.06 205 ALA A N 1
ATOM 1573 C CA . ALA A 1 205 ? 66.244 13.469 -35.617 1.00 58.06 205 ALA A CA 1
ATOM 1574 C C . ALA A 1 205 ? 65.991 13.840 -37.094 1.00 58.06 205 ALA A C 1
ATOM 1576 O O . ALA A 1 205 ? 66.949 14.009 -37.846 1.00 58.06 205 ALA A O 1
ATOM 1577 N N . GLU A 1 206 ? 64.732 14.039 -37.503 1.00 54.06 206 GLU A N 1
ATOM 1578 C CA . GLU A 1 206 ? 64.382 14.518 -38.854 1.00 54.06 206 GLU A CA 1
ATOM 1579 C C . GLU A 1 206 ? 64.774 15.991 -39.082 1.00 54.06 206 GLU A C 1
ATOM 1581 O O . GLU A 1 206 ? 65.164 16.363 -40.186 1.00 54.06 206 GLU A O 1
ATOM 1586 N N . SER A 1 207 ? 64.767 16.824 -38.033 1.00 53.09 207 SER A N 1
ATOM 1587 C CA . SER A 1 207 ? 65.165 18.242 -38.121 1.00 53.09 207 SER A CA 1
ATOM 1588 C C . SER A 1 207 ? 66.682 18.494 -38.184 1.00 53.09 207 SER A C 1
ATOM 1590 O O . SER A 1 207 ? 67.105 19.605 -38.490 1.00 53.09 207 SER A O 1
ATOM 1592 N N . ALA A 1 208 ? 67.510 17.476 -37.921 1.00 51.97 208 ALA A N 1
ATOM 1593 C CA . ALA A 1 208 ? 68.973 17.568 -37.975 1.00 51.97 208 ALA A CA 1
ATOM 1594 C C . ALA A 1 208 ? 69.574 17.102 -39.320 1.00 51.97 208 ALA A C 1
ATOM 1596 O O . ALA A 1 208 ? 70.783 17.215 -39.516 1.00 51.97 208 ALA A O 1
ATOM 1597 N N . GLY A 1 209 ? 68.751 16.574 -40.236 1.00 49.66 209 GLY A N 1
ATOM 1598 C CA . GLY A 1 209 ? 69.182 16.060 -41.543 1.00 49.66 209 GLY A CA 1
ATOM 1599 C C . GLY A 1 209 ? 69.239 17.091 -42.679 1.00 49.66 209 GLY A C 1
ATOM 1600 O O . GLY A 1 209 ? 69.790 16.777 -43.729 1.00 49.66 209 GLY A O 1
ATOM 1601 N N . ASP A 1 210 ? 68.718 18.308 -42.489 1.00 48.12 210 ASP A N 1
ATOM 1602 C CA . ASP A 1 210 ? 68.626 19.347 -43.534 1.00 48.12 210 ASP A CA 1
ATOM 1603 C C . ASP A 1 210 ? 69.672 20.463 -43.343 1.00 48.12 210 ASP A C 1
ATOM 1605 O O . ASP A 1 210 ? 69.367 21.648 -43.247 1.00 48.12 210 ASP A O 1
ATOM 1609 N N . ALA A 1 211 ? 70.944 20.081 -43.215 1.00 48.25 211 ALA A N 1
ATOM 1610 C CA . ALA A 1 211 ? 72.066 21.022 -43.211 1.00 48.25 211 ALA A CA 1
ATOM 1611 C C . ALA A 1 211 ? 73.267 20.410 -43.939 1.00 48.25 211 ALA A C 1
ATOM 1613 O O . ALA A 1 211 ? 74.288 20.085 -43.334 1.00 48.25 211 ALA A O 1
ATOM 1614 N N . GLY A 1 212 ? 73.137 20.206 -45.249 1.00 51.38 212 GLY A N 1
ATOM 1615 C CA . GLY A 1 212 ? 74.228 19.634 -46.027 1.00 51.38 212 GLY A CA 1
ATOM 1616 C C . GLY A 1 212 ? 73.989 19.555 -47.524 1.00 51.38 212 GLY A C 1
ATOM 1617 O O . GLY A 1 212 ? 74.110 18.466 -48.063 1.00 51.38 212 GLY A O 1
ATOM 1618 N N . ASP A 1 213 ? 73.694 20.675 -48.187 1.00 47.34 213 ASP A N 1
ATOM 1619 C CA . ASP A 1 213 ? 74.232 20.916 -49.535 1.00 47.34 213 ASP A CA 1
ATOM 1620 C C . ASP A 1 213 ? 74.190 22.420 -49.856 1.00 47.34 213 ASP A C 1
ATOM 1622 O O . ASP A 1 213 ? 73.146 22.989 -50.173 1.00 47.34 213 ASP A O 1
ATOM 1626 N N . ALA A 1 214 ? 75.329 23.094 -49.694 1.00 55.50 214 ALA A N 1
ATOM 1627 C CA . ALA A 1 214 ? 75.525 24.456 -50.179 1.00 55.50 214 ALA A CA 1
ATOM 1628 C C . ALA A 1 214 ? 76.153 24.372 -51.581 1.00 55.50 214 ALA A C 1
ATOM 1630 O O . ALA A 1 214 ? 77.225 23.774 -51.703 1.00 55.50 214 ALA A O 1
ATOM 1631 N N . PRO A 1 215 ? 75.554 24.960 -52.633 1.00 50.00 215 PRO A N 1
ATOM 1632 C CA . PRO A 1 215 ? 76.162 24.947 -53.955 1.00 50.00 215 PRO A CA 1
ATOM 1633 C C . PRO A 1 215 ? 77.305 25.970 -54.012 1.00 50.00 215 PRO A C 1
ATOM 1635 O O . PRO A 1 215 ? 77.117 27.145 -53.695 1.00 50.00 215 PRO A O 1
ATOM 1638 N N . ALA A 1 216 ? 78.493 25.507 -54.401 1.00 49.47 216 ALA A N 1
ATOM 1639 C CA . ALA A 1 216 ? 79.637 26.356 -54.717 1.00 49.47 216 ALA A CA 1
ATOM 1640 C C . ALA A 1 216 ? 79.472 26.986 -56.114 1.00 49.47 216 ALA A C 1
ATOM 1642 O O . ALA A 1 216 ? 79.135 26.276 -57.066 1.00 49.47 216 ALA A O 1
ATOM 1643 N N . GLU A 1 217 ? 79.708 28.301 -56.202 1.00 47.72 217 GLU A N 1
ATOM 1644 C CA . GLU A 1 217 ? 79.997 29.042 -57.447 1.00 47.72 217 GLU A CA 1
ATOM 1645 C C . GLU A 1 217 ? 81.337 28.628 -58.072 1.00 47.72 217 GLU A C 1
ATOM 1647 O O . GLU A 1 217 ? 82.288 28.326 -57.309 1.00 47.72 217 GLU A O 1
#

Mean predicted aligned error: 18.84 Å

Nearest PDB structures (foldseek):
  7p48-assembly1_N  TM=9.812E-01  e=1.227E-14  Staphylococcus aureus
  8v9k-assembly1_R  TM=9.825E-01  e=1.961E-14  Mycolicibacterium smegmatis MC2 155
  6v3a-assembly1_O  TM=9.762E-01  e=1.961E-14  Acinetobacter baumannii AB0057
  8cvm-assembly1_o  TM=9.888E-01  e=5.010E-14  Cutibacterium acnes
  8rdw-assembly1_Oi  TM=9.804E-01  e=1.715E-13  Psychrobacter urativorans

Sequence (217 aa):
MRTLDFVEKESLRRDLPPFKVGDTVAVHVKVREGDKERIQVFQGLVIRRRGAGVGETFTVRKISSGVGVERVFPTQSPLVTKVEIKARGYVRRSRLYYLRDLSGKKARLHSKVRDLSGLISEEEADELANASTLEEAAPVEEEAAETAAAEADDKGLKGKARKKAKAAEKVKRMAELKKQDEARAARKAAEAEAEAKAAAEAAAAESAGDAGDAPAE

pLDDT: mean 74.62, std 21.42, range [24.28, 97.69]

Solvent-accessible surface area (backbone atoms only — not comparable to full-atom values): 13465 Å² total; per-residue (Å²): 136,64,94,58,54,78,65,41,58,78,58,56,70,80,86,65,69,94,78,57,48,43,20,29,34,36,37,32,30,62,44,70,62,87,91,46,76,45,76,47,76,54,62,27,36,24,34,31,66,47,76,58,81,58,68,17,33,37,29,36,39,31,76,55,96,89,43,82,47,75,48,79,42,53,72,50,39,82,49,53,75,48,62,44,80,77,44,70,31,58,60,92,59,74,58,48,68,71,53,72,84,37,60,74,78,76,50,61,72,50,64,64,77,70,83,63,90,78,79,60,60,77,74,63,56,56,55,60,55,59,59,63,70,73,74,80,80,84,90,82,83,90,85,85,82,92,89,90,83,89,84,92,72,85,76,58,56,64,56,52,54,52,51,51,50,54,49,52,52,50,52,52,53,52,52,52,49,51,54,51,51,52,53,50,51,52,50,53,49,51,50,53,52,49,51,53,50,52,53,52,52,52,54,53,58,62,71,69,70,82,80,84,84,81,87,81,134